Protein 3IHT (pdb70)

InterPro domains:
  IPR025690 Methyltransferase, putative [PF12692] (12-172)
  IPR029063 S-adenosyl-L-methionine-dependent methyltransferase superfamily [G3DSA:3.40.50.150] (1-173)
  IPR029063 S-adenosyl-L-methionine-dependent methyltransferase superfamily [SSF53335] (26-149)

CATH classification: 3.40.50.150

B-factor: mean 25.45, std 8.95, range [5.7, 64.37]

Sequence (318 aa):
EQSRLDLFIDRVSQRACLEHAIAQTAGLSGPVYELGLGNGRTTYHHLRRQQHVQQGREEIYVFERRAVASHPDSTPPEAQLILLGDIRREETLPATLERFGATASLVHADLGGHHNRREEKNDRFARLIISPLIEPHLAQGGLLVSSDRYFEGLEELPLPPGAVVGRCFIYRRGEQSRLDLFIDRVSQRACLLEHAIAQTAGLSGPVYELGLGNGRRTYHHLRQHVQGREEIYVFERAVASHPDSTPPEEAQLILGDIRETLPATLERFGATASLVHADLGHNREKNDRFARLISPLIEPHLAQGGLVSSDRYFEGLEELPLPPGAVVGRCFIYRR

Organism: Ruegeria pomeroyi (strain ATCC 700808 / DSM 15171 / DSS-3) (NCBI:txid246200)

Nearest PDB structures (foldseek):
  3iht-assembly1_A  TM=1.006E+00  e=6.261E-34  Ruegeria pomeroyi DSS-3
  3iht-assembly1_B  TM=9.781E-01  e=2.176E-30  Ruegeria pomeroyi DSS-3
  3epp-assembly1_A  TM=5.852E-01  e=1.654E-01  Homo sapiens
  1vp8-assembly1_A  TM=4.542E-01  e=2.154E-02  Archaeoglobus fulgidus DSM 4304
  2vn8-assembly2_B  TM=4.257E-01  e=1.638E+00  Homo sapiens

Secondary structure (DSSP, 8-state):
---HHHHHHH--HHHHHHHHHHHHTTT--SPEEEE--TT-HHHHHHHHH--SS-EEEEESS----GGG---GGGEEES-HHHHHHHHHHHH-S-BSEEEE----S-HHHHHHHHHHHHHHHGGGBPTT---BS----SSPEEEPPPTT--TTT-BEEE--/---HHHHHHH--HHHHHHHHHHHHTTT--SPEEEE--TTSHHHHHHHHH--SS-EEEEESS--S-GGG---GGGEEES-HHHHHHHHHHHH-S-BSEEEE-----HHHHHHHHHHHHHHHGGGBPTT---BS----SSPEEPPPPTTPPTTT-B-EE-

Solvent-accessible surface area: 15105 Å² total

Radius of gyration: 22.37 Å; Cα contacts (8 Å, |Δi|>4): 622; chains: 2; bounding box: 49×65×36 Å

Foldseek 3Di:
DDDPVRLVVLLLQLLQQVLVQLVLLVVAQEAEEEEEQPQQPSQLSCVVRHDNHHYAYEYADDDYDVSRGDDPVRYQYRDLVPSLVVVCVVPNQRYQEYEDDPDDDDLVVVQVVCVVCQVSPVRNHDASHKKYQYDDHDAWAWDDGDPSHDPNGMTMTGRD/DDDPVRLVVLLLQQLQQVLVQLVLLLVAQEAEEEEACVQQPVVLVCVVRHDNHHYAYEEADDDYDPSRDDDPVRYQYRDLLPRLVVVCVVQWQRHQEYEDEDDDDPPVVVVVCVSCQVSCVRNHDASHKKYQADDHDDWAWDDGDPSHDPNRMTMTHD

Structure (mmCIF, N/CA/C/O backbone):
data_3IHT
#
_entry.id   3IHT
#
_cell.length_a   97.568
_cell.length_b   97.568
_cell.length_c   85.813
_cell.angle_alpha   90.000
_cell.angle_beta   90.000
_cell.angle_gamma   120.000
#
_symmetry.space_group_name_H-M   'P 32 2 1'
#
loop_
_entity.id
_entity.type
_entity.pdbx_description
1 polymer 'S-adenosyl-L-methionine methyl transferase'
2 non-polymer S-ADENOSYLMETHIONINE
3 non-polymer 'NICKEL (II) ION'
4 non-polymer GLYCEROL
5 water water
#
loop_
_atom_site.group_PDB
_atom_site.id
_atom_site.type_symbol
_atom_site.label_atom_id
_atom_site.label_alt_id
_atom_site.label_comp_id
_atom_site.label_asym_id
_atom_site.label_entity_id
_atom_site.label_seq_id
_atom_site.pdbx_PDB_ins_code
_atom_site.Cartn_x
_atom_site.Cartn_y
_atom_site.Cartn_z
_atom_site.occupancy
_atom_site.B_iso_or_equiv
_atom_site.auth_seq_id
_atom_site.auth_comp_id
_atom_site.auth_asym_id
_atom_site.auth_atom_id
_atom_site.pdbx_PDB_model_num
ATOM 1 N N . GLU A 1 12 ? 11.084 30.140 -8.910 1.00 44.96 11 GLU A N 1
ATOM 2 C CA . GLU A 1 12 ? 9.731 30.654 -8.537 1.00 44.90 11 GLU A CA 1
ATOM 3 C C . GLU A 1 12 ? 9.497 30.522 -7.030 1.00 43.61 11 GLU A C 1
ATOM 4 O O . GLU A 1 12 ? 9.848 29.504 -6.412 1.00 44.33 11 GLU A O 1
ATOM 10 N N . GLN A 1 13 ? 8.908 31.560 -6.447 1.00 41.59 12 GLN A N 1
ATOM 11 C CA . GLN A 1 13 ? 8.638 31.581 -5.020 1.00 39.84 12 GLN A CA 1
ATOM 12 C C . GLN A 1 13 ? 7.186 31.913 -4.739 1.00 37.95 12 GLN A C 1
ATOM 13 O O . GLN A 1 13 ? 6.586 32.754 -5.410 1.00 38.13 12 GLN A O 1
ATOM 19 N N . SER A 1 14 ? 6.659 31.274 -3.706 1.00 35.30 13 SER A N 1
ATOM 20 C CA . SER A 1 14 ? 5.290 31.482 -3.283 1.00 33.20 13 SER A CA 1
ATOM 21 C C . SER A 1 14 ? 5.271 32.689 -2.403 1.00 31.77 13 SER A C 1
ATOM 22 O O . SER A 1 14 ? 6.332 33.214 -2.027 1.00 31.22 13 SER A O 1
ATOM 25 N N . ARG A 1 15 ? 4.065 33.123 -2.038 1.00 30.07 14 ARG A N 1
ATOM 26 C CA . ARG A 1 15 ? 3.895 34.201 -1.097 1.00 28.96 14 ARG A CA 1
ATOM 27 C C . ARG A 1 15 ? 4.337 33.790 0.314 1.00 27.26 14 ARG A C 1
ATOM 28 O O . ARG A 1 15 ? 4.721 34.642 1.120 1.00 26.97 14 ARG A O 1
ATOM 36 N N . LEU A 1 16 ? 4.272 32.496 0.600 1.00 25.13 15 LEU A N 1
ATOM 37 C CA . LEU A 1 16 ? 4.771 31.965 1.861 1.00 24.07 15 LEU A CA 1
ATOM 38 C C . LEU A 1 16 ? 6.320 32.066 1.890 1.00 24.13 15 LEU A C 1
ATOM 39 O O . LEU A 1 16 ? 6.901 32.506 2.881 1.00 22.53 15 LEU A O 1
ATOM 44 N N . ASP A 1 17 ? 6.959 31.649 0.809 1.00 23.46 16 ASP A N 1
ATOM 45 C CA . ASP A 1 17 ? 8.438 31.733 0.739 1.00 23.76 16 ASP A CA 1
ATOM 46 C C . ASP A 1 17 ? 8.886 33.196 0.919 1.00 23.96 16 ASP A C 1
ATOM 47 O O . ASP A 1 17 ? 9.786 33.484 1.691 1.00 23.98 16 ASP A O 1
ATOM 52 N N . LEU A 1 18 ? 8.229 34.127 0.237 1.00 24.84 17 LEU A N 1
ATOM 53 C CA . LEU A 1 18 ? 8.557 35.567 0.332 1.00 25.34 17 LEU A CA 1
ATOM 54 C C . LEU A 1 18 ? 8.362 36.149 1.706 1.00 25.13 17 LEU A C 1
ATOM 55 O O . LEU A 1 18 ? 9.159 36.973 2.166 1.00 24.48 17 LEU A O 1
ATOM 60 N N . PHE A 1 19 ? 7.291 35.733 2.382 1.00 23.96 18 PHE A N 1
ATOM 61 C CA . PHE A 1 19 ? 6.997 36.254 3.715 1.00 23.88 18 PHE A CA 1
ATOM 62 C C . PHE A 1 19 ? 8.023 35.752 4.724 1.00 21.70 18 PHE A C 1
ATOM 63 O O . PHE A 1 19 ? 8.485 36.508 5.560 1.00 22.54 18 PHE A O 1
ATOM 71 N N . ILE A 1 20 ? 8.377 34.474 4.634 1.00 20.80 19 ILE A N 1
ATOM 72 C CA . ILE A 1 20 ? 9.420 33.902 5.488 1.00 19.66 19 ILE A CA 1
ATOM 73 C C . ILE A 1 20 ? 10.748 34.655 5.250 1.00 19.11 19 ILE A C 1
ATOM 74 O O . ILE A 1 20 ? 11.402 35.080 6.207 1.00 19.60 19 ILE A O 1
ATOM 79 N N . ASP A 1 21 ? 11.109 34.798 3.990 1.00 19.64 20 ASP A N 1
ATOM 80 C CA . ASP A 1 21 ? 12.351 35.478 3.618 1.00 20.79 20 ASP A CA 1
ATOM 81 C C . ASP A 1 21 ? 12.340 36.936 4.080 1.00 21.27 20 ASP A C 1
ATOM 82 O O . ASP A 1 21 ? 13.366 37.443 4.533 1.00 20.56 20 ASP A O 1
ATOM 87 N N . ARG A 1 22 ? 11.179 37.610 3.996 1.00 21.25 21 ARG A N 1
ATOM 88 C CA . ARG A 1 22 ? 11.041 38.953 4.557 1.00 21.86 21 ARG A CA 1
ATOM 89 C C . ARG A 1 22 ? 11.309 39.002 6.045 1.00 20.91 21 ARG A C 1
ATOM 90 O O . ARG A 1 22 ? 12.105 39.813 6.513 1.00 20.58 21 ARG A O 1
ATOM 108 N N . VAL A 1 24 ? 12.834 36.794 8.077 1.00 18.89 23 VAL A N 1
ATOM 109 C CA . VAL A 1 24 ? 14.173 36.360 8.388 1.00 19.11 23 VAL A CA 1
ATOM 110 C C . VAL A 1 24 ? 15.156 37.504 8.069 1.00 19.25 23 VAL A C 1
ATOM 111 O O . VAL A 1 24 ? 16.073 37.781 8.834 1.00 19.47 23 VAL A O 1
ATOM 115 N N . SER A 1 25 ? 14.920 38.189 6.960 1.00 18.85 24 SER A N 1
ATOM 116 C CA . SER A 1 25 ? 15.788 39.302 6.572 1.00 19.37 24 SER A CA 1
ATOM 117 C C . SER A 1 25 ? 15.649 40.495 7.524 1.00 20.50 24 SER A C 1
ATOM 118 O O . SER A 1 25 ? 16.642 41.124 7.886 1.00 19.73 24 SER A O 1
ATOM 121 N N . GLN A 1 26 ? 14.421 40.791 7.971 1.00 20.06 25 GLN A N 1
ATOM 122 C CA . GLN A 1 26 ? 14.222 41.869 8.955 1.00 20.12 25 GLN A CA 1
ATOM 123 C C . GLN A 1 26 ? 14.920 41.633 10.226 1.00 20.31 25 GLN A C 1
ATOM 124 O O . GLN A 1 26 ? 15.553 42.543 10.787 1.00 19.86 25 GLN A O 1
ATOM 130 N N . ARG A 1 27 ? 14.816 40.399 10.727 1.00 18.71 26 ARG A N 1
ATOM 131 C CA . ARG A 1 27 ? 15.471 40.080 11.946 1.00 19.39 26 ARG A CA 1
ATOM 132 C C . ARG A 1 27 ? 16.984 40.274 11.757 1.00 18.68 26 ARG A C 1
ATOM 133 O O . ARG A 1 27 ? 17.636 40.921 12.582 1.00 19.10 26 ARG A O 1
ATOM 141 N N . ALA A 1 28 ? 17.543 39.698 10.686 1.00 18.50 27 ALA A N 1
ATOM 142 C CA . ALA A 1 28 ? 19.017 39.751 10.465 1.00 17.28 27 ALA A CA 1
ATOM 143 C C . ALA A 1 28 ? 19.483 41.207 10.284 1.00 16.30 27 ALA A C 1
ATOM 144 O O . ALA A 1 28 ? 20.440 41.645 10.927 1.00 16.53 27 ALA A O 1
ATOM 146 N N . CYS A 1 29 ? 18.764 41.950 9.454 1.00 16.94 28 CYS A N 1
ATOM 147 C CA . CYS A 1 29 ? 19.115 43.347 9.143 1.00 17.05 28 CYS A CA 1
ATOM 148 C C . CYS A 1 29 ? 18.949 44.256 10.346 1.00 17.08 28 CYS A C 1
ATOM 149 O O . CYS A 1 29 ? 19.803 45.095 10.622 1.00 15.98 28 CYS A O 1
ATOM 152 N N . LEU A 1 30 ? 17.850 44.094 11.085 1.00 16.80 29 LEU A N 1
ATOM 153 C CA . LEU A 1 30 ? 17.655 44.930 12.278 1.00 17.00 29 LEU A CA 1
ATOM 154 C C . LEU A 1 30 ? 18.656 44.665 13.383 1.00 17.09 29 LEU A C 1
ATOM 155 O O . LEU A 1 30 ? 19.170 45.602 13.981 1.00 17.42 29 LEU A O 1
ATOM 160 N N . GLU A 1 31 ? 18.962 43.398 13.658 1.00 16.69 30 GLU A N 1
ATOM 161 C CA . GLU A 1 31 ? 19.948 43.089 14.683 1.00 17.53 30 GLU A CA 1
ATOM 162 C C . GLU A 1 31 ? 21.327 43.647 14.299 1.00 17.28 30 GLU A C 1
ATOM 163 O O . GLU A 1 31 ? 22.022 44.262 15.121 1.00 16.90 30 GLU A O 1
ATOM 169 N N . HIS A 1 32 ? 21.666 43.511 13.025 1.00 16.54 31 HIS A N 1
ATOM 170 C CA . HIS A 1 32 ? 22.904 44.068 12.498 1.00 17.07 31 HIS A CA 1
ATOM 171 C C . HIS A 1 32 ? 22.900 45.601 12.632 1.00 16.77 31 HIS A C 1
ATOM 172 O O . HIS A 1 32 ? 23.861 46.183 13.129 1.00 16.79 31 HIS A O 1
ATOM 179 N N . ALA A 1 33 ? 21.803 46.225 12.201 1.00 16.35 32 ALA A N 1
ATOM 180 C CA . ALA A 1 33 ? 21.687 47.690 12.206 1.00 16.76 32 ALA A CA 1
ATOM 181 C C . ALA A 1 33 ? 21.741 48.271 13.630 1.00 16.86 32 ALA A C 1
ATOM 182 O O . ALA A 1 33 ? 22.401 49.292 13.855 1.00 16.85 32 ALA A O 1
ATOM 184 N N . ILE A 1 34 ? 21.103 47.590 14.598 1.00 17.34 33 ILE A N 1
ATOM 185 C CA . ILE A 1 34 ? 21.163 48.012 15.995 1.00 17.49 33 ILE A CA 1
ATOM 186 C C . ILE A 1 34 ? 22.620 47.988 16.493 1.00 18.02 33 ILE A C 1
ATOM 187 O O . ILE A 1 34 ? 23.117 48.957 17.088 1.00 18.25 33 ILE A O 1
ATOM 192 N N . ALA A 1 35 ? 23.324 46.897 16.230 1.00 18.60 34 ALA A N 1
ATOM 193 C CA . ALA A 1 35 ? 24.726 46.778 16.636 1.00 19.06 34 ALA A CA 1
ATOM 194 C C . ALA A 1 35 ? 25.608 47.860 16.016 1.00 19.13 34 ALA A C 1
ATOM 195 O O . ALA A 1 35 ? 26.467 48.472 16.694 1.00 19.42 34 ALA A O 1
ATOM 197 N N . GLN A 1 36 ? 25.389 48.083 14.733 1.00 19.89 35 GLN A N 1
ATOM 198 C CA . GLN A 1 36 ? 26.155 49.046 13.945 1.00 20.27 35 GLN A CA 1
ATOM 199 C C . GLN A 1 36 ? 25.874 50.490 14.337 1.00 20.08 35 GLN A C 1
ATOM 200 O O . GLN A 1 36 ? 26.655 51.372 13.970 1.00 20.98 35 GLN A O 1
ATOM 206 N N . THR A 1 37 ? 24.794 50.726 15.072 1.00 18.23 36 THR A N 1
ATOM 207 C CA . THR A 1 37 ? 24.431 52.073 15.540 1.00 17.86 36 THR A CA 1
ATOM 208 C C . THR A 1 37 ? 24.450 52.239 17.061 1.00 18.47 36 THR A C 1
ATOM 209 O O . THR A 1 37 ? 23.928 53.233 17.583 1.00 18.09 36 THR A O 1
ATOM 213 N N . ALA A 1 38 ? 25.044 51.273 17.758 1.00 18.89 37 ALA A N 1
ATOM 214 C CA . ALA A 1 38 ? 25.029 51.242 19.222 1.00 19.41 37 ALA A CA 1
ATOM 215 C C . ALA A 1 38 ? 25.815 52.436 19.833 1.00 19.70 37 ALA A C 1
ATOM 216 O O . ALA A 1 38 ? 25.600 52.801 20.989 1.00 20.27 37 ALA A O 1
ATOM 218 N N . GLY A 1 39 ? 26.717 53.049 19.079 1.00 19.07 38 GLY A N 1
ATOM 219 C CA . GLY A 1 39 ? 27.396 54.261 19.574 1.00 19.41 38 GLY A CA 1
ATOM 220 C C . GLY A 1 39 ? 26.602 55.568 19.412 1.00 19.00 38 GLY A C 1
ATOM 221 O O . GLY A 1 39 ? 27.096 56.657 19.770 1.00 17.52 38 GLY A O 1
ATOM 222 N N . LEU A 1 40 ? 25.390 55.481 18.855 1.00 18.24 39 LEU A N 1
ATOM 223 C CA . LEU A 1 40 ? 24.522 56.653 18.674 1.00 18.23 39 LEU A CA 1
ATOM 224 C C . LEU A 1 40 ? 23.417 56.620 19.737 1.00 18.75 39 LEU A C 1
ATOM 225 O O . LEU A 1 40 ? 23.019 55.537 20.164 1.00 18.87 39 LEU A O 1
ATOM 230 N N . SER A 1 41 ? 22.950 57.782 20.179 1.00 18.01 40 SER A N 1
ATOM 231 C CA . SER A 1 41 ? 21.953 57.814 21.245 1.00 18.91 40 SER A CA 1
ATOM 232 C C . SER A 1 41 ? 20.602 58.348 20.806 1.00 18.77 40 SER A C 1
ATOM 233 O O . SER A 1 41 ? 19.668 58.337 21.589 1.00 18.00 40 SER A O 1
ATOM 236 N N . GLY A 1 42 ? 20.511 58.826 19.573 1.00 18.76 41 GLY A N 1
ATOM 237 C CA . GLY A 1 42 ? 19.237 59.264 19.024 1.00 17.95 41 GLY A CA 1
ATOM 238 C C . GLY A 1 42 ? 18.272 58.106 18.814 1.00 17.31 41 GLY A C 1
ATOM 239 O O . GLY A 1 42 ? 18.664 56.928 18.821 1.00 16.66 41 GLY A O 1
ATOM 240 N N . PRO A 1 43 ? 16.990 58.425 18.617 1.00 17.04 42 PRO A N 1
ATOM 241 C CA . PRO A 1 43 ? 15.979 57.365 18.611 1.00 18.01 42 PRO A CA 1
ATOM 242 C C . PRO A 1 43 ? 15.949 56.470 17.383 1.00 17.36 42 PRO A C 1
ATOM 243 O O . PRO A 1 43 ? 16.517 56.769 16.337 1.00 16.48 42 PRO A O 1
ATOM 247 N N . VAL A 1 44 ? 15.277 55.351 17.570 1.00 16.74 43 VAL A N 1
ATOM 248 C CA . VAL A 1 44 ? 14.913 54.431 16.515 1.00 16.50 43 VAL A CA 1
ATOM 249 C C . VAL A 1 44 ? 13.497 54.783 16.086 1.00 16.10 43 VAL A C 1
ATOM 250 O O . VAL A 1 44 ? 12.619 54.985 16.931 1.00 16.48 43 VAL A O 1
ATOM 254 N N . TYR A 1 45 ? 13.294 54.922 14.784 1.00 14.74 44 TYR A N 1
ATOM 255 C CA . TYR A 1 45 ? 11.967 55.172 14.229 1.00 15.35 44 TYR A CA 1
ATOM 256 C C . TYR A 1 45 ? 11.473 53.908 13.561 1.00 16.92 44 TYR A C 1
ATOM 257 O O . TYR A 1 45 ? 12.158 53.347 12.699 1.00 17.88 44 TYR A O 1
ATOM 266 N N . GLU A 1 46 ? 10.266 53.485 13.922 1.00 16.60 45 GLU A N 1
ATOM 267 C CA . GLU A 1 46 ? 9.599 52.318 13.341 1.00 16.23 45 GLU A CA 1
ATOM 268 C C . GLU A 1 46 ? 8.441 52.827 12.500 1.00 16.38 45 GLU A C 1
ATOM 269 O O . GLU A 1 46 ? 7.464 53.355 13.042 1.00 15.67 45 GLU A O 1
ATOM 275 N N . LEU A 1 47 ? 8.555 52.705 11.177 1.00 15.66 46 LEU A N 1
ATOM 276 C CA . LEU A 1 47 ? 7.543 53.237 10.276 1.00 16.39 46 LEU A CA 1
ATOM 277 C C . LEU A 1 47 ? 6.592 52.111 9.911 1.00 17.53 46 LEU A C 1
ATOM 278 O O . LEU A 1 47 ? 6.950 51.188 9.132 1.00 18.36 46 LEU A O 1
ATOM 283 N N . GLY A 1 48 ? 5.373 52.181 10.436 1.00 17.01 47 GLY A N 1
ATOM 284 C CA . GLY A 1 48 ? 4.392 51.121 10.243 1.00 17.87 47 GLY A CA 1
ATOM 285 C C . GLY A 1 48 ? 4.404 50.152 11.401 1.00 18.27 47 GLY A C 1
ATOM 286 O O . GLY A 1 48 ? 5.362 49.411 11.601 1.00 22.13 47 GLY A O 1
ATOM 287 N N . LEU A 1 49 ? 3.350 50.132 12.172 1.00 16.67 48 LEU A N 1
ATOM 288 C CA . LEU A 1 49 ? 3.268 49.216 13.320 1.00 16.62 48 LEU A CA 1
ATOM 289 C C . LEU A 1 49 ? 2.697 47.862 12.950 1.00 15.88 48 LEU A C 1
ATOM 290 O O . LEU A 1 49 ? 3.265 46.827 13.261 1.00 15.97 48 LEU A O 1
ATOM 295 N N . GLY A 1 50 ? 1.533 47.872 12.294 1.00 17.02 49 GLY A N 1
ATOM 296 C CA . GLY A 1 50 ? 0.790 46.659 11.988 1.00 16.85 49 GLY A CA 1
ATOM 297 C C . GLY A 1 50 ? 0.516 45.782 13.197 1.00 17.65 49 GLY A C 1
ATOM 298 O O . GLY A 1 50 ? 0.172 46.279 14.272 1.00 17.33 49 GLY A O 1
ATOM 299 N N . ASN A 1 51 ? 0.715 44.482 13.045 1.00 16.77 50 ASN A N 1
ATOM 300 C CA . ASN A 1 51 ? 0.552 43.546 14.159 1.00 17.17 50 ASN A CA 1
ATOM 301 C C . ASN A 1 51 ? 1.539 43.837 15.290 1.00 16.16 50 ASN A C 1
ATOM 302 O O . ASN A 1 51 ? 1.250 43.536 16.447 1.00 16.95 50 ASN A O 1
ATOM 307 N N . GLY A 1 52 ? 2.706 44.337 14.939 1.00 15.88 51 GLY A N 1
ATOM 308 C CA . GLY A 1 52 ? 3.699 44.802 15.885 1.00 16.84 51 GLY A CA 1
ATOM 309 C C . GLY A 1 52 ? 4.865 43.857 16.160 1.00 16.80 51 GLY A C 1
ATOM 310 O O . GLY A 1 52 ? 5.608 44.041 17.151 1.00 15.68 51 GLY A O 1
ATOM 311 N N . ARG A 1 53 ? 5.088 42.858 15.281 1.00 17.47 52 ARG A N 1
ATOM 312 C CA . ARG A 1 53 ? 6.188 41.908 15.501 1.00 17.66 52 ARG A CA 1
ATOM 313 C C . ARG A 1 53 ? 7.568 42.497 15.441 1.00 17.48 52 ARG A C 1
ATOM 314 O O . ARG A 1 53 ? 8.402 42.190 16.297 1.00 17.80 52 ARG A O 1
ATOM 322 N N . THR A 1 54 ? 7.857 43.351 14.457 1.00 16.50 53 THR A N 1
ATOM 323 C CA A THR A 1 54 ? 9.194 43.943 14.406 0.50 15.64 53 THR A CA 1
ATOM 324 C CA B THR A 1 54 ? 9.118 43.981 14.350 0.50 18.02 53 THR A CA 1
ATOM 325 C C . THR A 1 54 ? 9.327 44.951 15.526 1.00 16.61 53 THR A C 1
ATOM 326 O O . THR A 1 54 ? 10.414 45.089 16.060 1.00 16.68 53 THR A O 1
ATOM 333 N N . TYR A 1 55 ? 8.255 45.653 15.873 1.00 16.47 54 TYR A N 1
ATOM 334 C CA . TYR A 1 55 ? 8.315 46.565 17.019 1.00 16.52 54 TYR A CA 1
ATOM 335 C C . TYR A 1 55 ? 8.673 45.781 18.306 1.00 15.41 54 TYR A C 1
ATOM 336 O O . TYR A 1 55 ? 9.533 46.196 19.081 1.00 15.74 54 TYR A O 1
ATOM 345 N N . HIS A 1 56 ? 8.030 44.657 18.511 1.00 16.01 55 HIS A N 1
ATOM 346 C CA . HIS A 1 56 ? 8.301 43.801 19.662 1.00 15.87 55 HIS A CA 1
ATOM 347 C C . HIS A 1 56 ? 9.761 43.369 19.674 1.00 16.62 55 HIS A C 1
ATOM 348 O O . HIS A 1 56 ? 10.410 43.367 20.720 1.00 16.19 55 HIS A O 1
ATOM 355 N N . HIS A 1 57 ? 10.271 43.017 18.492 1.00 16.43 56 HIS A N 1
ATOM 356 C CA . HIS A 1 57 ? 11.674 42.620 18.337 1.00 16.45 56 HIS A CA 1
ATOM 357 C C . HIS A 1 57 ? 12.617 43.771 18.696 1.00 16.23 56 HIS A C 1
ATOM 358 O O . HIS A 1 57 ? 13.597 43.572 19.430 1.00 16.98 56 HIS A O 1
ATOM 365 N N . LEU A 1 58 ? 12.317 44.971 18.205 1.00 15.70 57 LEU A N 1
ATOM 366 C CA . LEU A 1 58 ? 13.105 46.150 18.525 1.00 16.87 57 LEU A CA 1
ATOM 367 C C . LEU A 1 58 ? 13.121 46.415 20.030 1.00 17.48 57 LEU A C 1
ATOM 368 O O . LEU A 1 58 ? 14.172 46.717 20.597 1.00 17.86 57 LEU A O 1
ATOM 373 N N . ARG A 1 59 ? 11.959 46.296 20.665 1.00 18.25 58 ARG A N 1
ATOM 374 C CA A ARG A 1 59 ? 11.868 46.526 22.109 0.50 18.94 58 ARG A CA 1
ATOM 375 C CA B ARG A 1 59 ? 11.865 46.505 22.111 0.50 19.84 58 ARG A CA 1
ATOM 376 C C . ARG A 1 59 ? 12.785 45.569 22.874 1.00 19.80 58 ARG A C 1
ATOM 377 O O . ARG A 1 59 ? 13.347 45.942 23.897 1.00 20.29 58 ARG A O 1
ATOM 392 N N . GLN A 1 60 ? 12.934 44.336 22.392 1.00 19.70 59 GLN A N 1
ATOM 393 C CA A GLN A 1 60 ? 13.787 43.337 23.031 0.50 20.40 59 GLN A CA 1
ATOM 394 C CA B GLN A 1 60 ? 13.780 43.393 23.103 0.50 20.24 59 GLN A CA 1
ATOM 395 C C . GLN A 1 60 ? 15.290 43.610 22.805 1.00 20.54 59 GLN A C 1
ATOM 396 O O . GLN A 1 60 ? 16.124 43.334 23.681 1.00 22.04 59 GLN A O 1
ATOM 407 N N . HIS A 1 61 ? 15.643 44.135 21.625 1.00 18.73 60 HIS A N 1
ATOM 408 C CA . HIS A 1 61 ? 17.038 44.272 21.204 1.00 19.44 60 HIS A CA 1
ATOM 409 C C . HIS A 1 61 ? 17.672 45.666 21.321 1.00 20.41 60 HIS A C 1
ATOM 410 O O . HIS A 1 61 ? 18.882 45.788 21.371 1.00 20.23 60 HIS A O 1
ATOM 417 N N . VAL A 1 62 ? 16.859 46.712 21.352 1.00 21.10 61 VAL A N 1
ATOM 418 C CA . VAL A 1 62 ? 17.377 48.054 21.480 1.00 21.53 61 VAL A CA 1
ATOM 419 C C . VAL A 1 62 ? 17.582 48.372 22.951 1.00 23.30 61 VAL A C 1
ATOM 420 O O . VAL A 1 62 ? 16.647 48.269 23.744 1.00 24.47 61 VAL A O 1
ATOM 424 N N . GLN A 1 63 ? 18.788 48.814 23.274 1.00 25.09 62 GLN A N 1
ATOM 425 C CA A GLN A 1 63 ? 19.146 49.212 24.640 0.50 26.06 62 GLN A CA 1
ATOM 426 C CA B GLN A 1 63 ? 19.180 49.196 24.634 0.50 26.29 62 GLN A CA 1
ATOM 427 C C . GLN A 1 63 ? 19.607 50.668 24.630 1.00 25.58 62 GLN A C 1
ATOM 428 O O . GLN A 1 63 ? 20.372 51.074 23.767 1.00 27.44 62 GLN A O 1
ATOM 439 N N . GLY A 1 64 ? 19.100 51.474 25.556 1.00 24.38 63 GLY A N 1
ATOM 440 C CA . GLY A 1 64 ? 19.587 52.850 25.713 1.00 23.33 63 GLY A CA 1
ATOM 441 C C . GLY A 1 64 ? 19.186 53.880 24.658 1.00 22.71 63 GLY A C 1
ATOM 442 O O . GLY A 1 64 ? 19.817 54.954 24.559 1.00 23.34 63 GLY A O 1
ATOM 443 N N . ARG A 1 65 ? 18.159 53.546 23.874 1.00 20.44 64 ARG A N 1
ATOM 444 C CA . ARG A 1 65 ? 17.551 54.443 22.888 1.00 19.35 64 ARG A CA 1
ATOM 445 C C . ARG A 1 65 ? 16.042 54.280 22.956 1.00 18.31 64 ARG A C 1
ATOM 446 O O . ARG A 1 65 ? 15.539 53.197 23.264 1.00 18.71 64 ARG A O 1
ATOM 454 N N . GLU A 1 66 ? 15.338 55.364 22.666 1.00 18.35 65 GLU A N 1
ATOM 455 C CA A GLU A 1 66 ? 13.878 55.385 22.583 0.50 18.43 65 GLU A CA 1
ATOM 456 C CA B GLU A 1 66 ? 13.885 55.347 22.591 0.50 18.73 65 GLU A CA 1
ATOM 457 C C . GLU A 1 66 ? 13.472 54.815 21.238 1.00 18.08 65 GLU A C 1
ATOM 458 O O . GLU A 1 66 ? 14.249 54.914 20.269 1.00 18.08 65 GLU A O 1
ATOM 469 N N . ILE A 1 67 ? 12.275 54.244 21.165 1.00 16.77 66 ILE A N 1
ATOM 470 C CA . ILE A 1 67 ? 11.710 53.794 19.874 1.00 16.21 66 ILE A CA 1
ATOM 471 C C . ILE A 1 67 ? 10.400 54.576 19.665 1.00 16.52 66 ILE A C 1
ATOM 472 O O . ILE A 1 67 ? 9.499 54.491 20.503 1.00 17.92 66 ILE A O 1
ATOM 477 N N . TYR A 1 68 ? 10.316 55.380 18.602 1.00 14.88 67 TYR A N 1
ATOM 478 C CA . TYR A 1 68 ? 9.066 56.032 18.200 1.00 14.49 67 TYR A CA 1
ATOM 479 C C . TYR A 1 68 ? 8.435 55.270 17.038 1.00 15.09 67 TYR A C 1
ATOM 480 O O . TYR A 1 68 ? 9.132 54.848 16.075 1.00 16.30 67 TYR A O 1
ATOM 489 N N . VAL A 1 69 ? 7.116 55.077 17.141 1.00 14.68 68 VAL A N 1
ATOM 490 C CA . VAL A 1 69 ? 6.334 54.324 16.187 1.00 14.72 68 VAL A CA 1
ATOM 491 C C . VAL A 1 69 ? 5.428 55.256 15.412 1.00 15.10 68 VAL A C 1
ATOM 492 O O . VAL A 1 69 ? 4.678 56.026 16.003 1.00 15.21 68 VAL A O 1
ATOM 496 N N . PHE A 1 70 ? 5.509 55.180 14.075 1.00 14.80 69 PHE A N 1
ATOM 497 C CA . PHE A 1 70 ? 4.709 55.996 13.153 1.00 15.77 69 PHE A CA 1
ATOM 498 C C . PHE A 1 70 ? 3.630 55.090 12.570 1.00 15.83 69 PHE A C 1
ATOM 499 O O . PHE A 1 70 ? 3.931 54.032 12.001 1.00 16.98 69 PHE A O 1
ATOM 507 N N . GLU A 1 71 ? 2.375 55.430 12.783 1.00 16.50 70 GLU A N 1
ATOM 508 C CA . GLU A 1 71 ? 1.281 54.566 12.333 1.00 16.76 70 GLU A CA 1
ATOM 509 C C . GLU A 1 71 ? 0.018 55.416 12.150 1.00 18.48 70 GLU A C 1
ATOM 510 O O . GLU A 1 71 ? -0.210 56.391 12.874 1.00 18.64 70 GLU A O 1
ATOM 516 N N . ARG A 1 72 ? -0.788 55.063 11.161 1.00 18.86 71 ARG A N 1
ATOM 517 C CA A ARG A 1 72 ? -2.015 55.782 10.876 0.50 20.10 71 ARG A CA 1
ATOM 518 C CA B ARG A 1 72 ? -2.004 55.794 10.890 0.50 20.40 71 ARG A CA 1
ATOM 519 C C . ARG A 1 72 ? -3.174 55.215 11.688 1.00 20.92 71 ARG A C 1
ATOM 520 O O . ARG A 1 72 ? -4.058 55.965 12.081 1.00 22.57 71 ARG A O 1
ATOM 535 N N . ALA A 1 73 ? -3.153 53.908 11.967 1.00 20.84 72 ALA A N 1
ATOM 536 C CA . ALA A 1 73 ? -4.213 53.276 12.747 1.00 21.88 72 ALA A CA 1
ATOM 537 C C . ALA A 1 73 ? -3.664 52.130 13.612 1.00 21.11 72 ALA A C 1
ATOM 538 O O . ALA A 1 73 ? -3.185 51.139 13.071 1.00 21.89 72 ALA A O 1
ATOM 540 N N . VAL A 1 74 ? -3.709 52.274 14.932 1.00 20.32 73 VAL A N 1
ATOM 541 C CA . VAL A 1 74 ? -3.104 51.264 15.800 1.00 19.66 73 VAL A CA 1
ATOM 542 C C . VAL A 1 74 ? -4.020 50.034 15.912 1.00 20.45 73 VAL A C 1
ATOM 543 O O . VAL A 1 74 ? -5.169 50.130 16.375 1.00 21.53 73 VAL A O 1
ATOM 547 N N . ALA A 1 75 ? -3.493 48.886 15.536 1.00 18.85 74 ALA A N 1
ATOM 548 C CA . ALA A 1 75 ? -4.223 47.629 15.650 1.00 19.51 74 ALA A CA 1
ATOM 549 C C . ALA A 1 75 ? -3.226 46.528 15.980 1.00 18.13 74 ALA A C 1
ATOM 550 O O . ALA A 1 75 ? -3.299 45.410 15.461 1.00 18.67 74 ALA A O 1
ATOM 552 N N . SER A 1 76 ? -2.270 46.848 16.843 1.00 15.91 75 SER A N 1
ATOM 553 C CA . SER A 1 76 ? -1.233 45.903 17.226 1.00 15.31 75 SER A CA 1
ATOM 554 C C . SER A 1 76 ? -1.718 44.829 18.198 1.00 14.48 75 SER A C 1
ATOM 555 O O . SER A 1 76 ? -2.657 45.035 18.966 1.00 14.72 75 SER A O 1
ATOM 558 N N . HIS A 1 77 ? -1.016 43.702 18.199 1.00 15.10 76 HIS A N 1
ATOM 559 C CA . HIS A 1 77 ? -1.200 42.682 19.210 1.00 14.58 76 HIS A CA 1
ATOM 560 C C . HIS A 1 77 ? -0.924 43.418 20.566 1.00 14.61 76 HIS A C 1
ATOM 561 O O . HIS A 1 77 ? -0.032 44.282 20.618 1.00 13.51 76 HIS A O 1
ATOM 568 N N . PRO A 1 78 ? -1.698 43.112 21.604 1.00 14.46 77 PRO A N 1
ATOM 569 C CA . PRO A 1 78 ? -1.676 44.043 22.770 1.00 15.19 77 PRO A CA 1
ATOM 570 C C . PRO A 1 78 ? -0.288 44.217 23.414 1.00 15.70 77 PRO A C 1
ATOM 571 O O . PRO A 1 78 ? 0.065 45.322 23.771 1.00 16.67 77 PRO A O 1
ATOM 575 N N . ASP A 1 79 ? 0.484 43.145 23.511 1.00 16.32 78 ASP A N 1
ATOM 576 C CA . ASP A 1 79 ? 1.858 43.211 24.051 1.00 16.08 78 ASP A CA 1
ATOM 577 C C . ASP A 1 79 ? 2.880 43.844 23.106 1.00 16.40 78 ASP A C 1
ATOM 578 O O . ASP A 1 79 ? 4.077 43.901 23.449 1.00 16.45 78 ASP A O 1
ATOM 583 N N . SER A 1 80 ? 2.425 44.370 21.965 1.00 15.04 79 SER A N 1
ATOM 584 C CA . SER A 1 80 ? 3.291 45.021 21.003 1.00 15.86 79 SER A CA 1
ATOM 585 C C . SER A 1 80 ? 2.770 46.411 20.655 1.00 16.43 79 SER A C 1
ATOM 586 O O . SER A 1 80 ? 2.886 46.853 19.515 1.00 17.11 79 SER A O 1
ATOM 589 N N . THR A 1 81 ? 2.184 47.105 21.645 1.00 14.89 80 THR A N 1
ATOM 590 C CA . THR A 1 81 ? 1.560 48.384 21.455 1.00 15.11 80 THR A CA 1
ATOM 591 C C . THR A 1 81 ? 2.466 49.458 22.051 1.00 15.51 80 THR A C 1
ATOM 592 O O . THR A 1 81 ? 2.790 49.366 23.246 1.00 15.19 80 THR A O 1
ATOM 596 N N . PRO A 1 82 ? 2.846 50.474 21.261 1.00 15.80 81 PRO A N 1
ATOM 597 C CA . PRO A 1 82 ? 3.698 51.535 21.794 1.00 16.38 81 PRO A CA 1
ATOM 598 C C . PRO A 1 82 ? 2.933 52.401 22.793 1.00 16.69 81 PRO A C 1
ATOM 599 O O . PRO A 1 82 ? 1.727 52.643 22.598 1.00 16.77 81 PRO A O 1
ATOM 603 N N . PRO A 1 83 ? 3.612 52.843 23.853 1.00 16.46 82 PRO A N 1
ATOM 604 C CA . PRO A 1 83 ? 3.034 53.870 24.719 1.00 17.49 82 PRO A CA 1
ATOM 605 C C . PRO A 1 83 ? 2.718 55.123 23.933 1.00 16.42 82 PRO A C 1
ATOM 606 O O . PRO A 1 83 ? 3.473 55.487 23.010 1.00 15.71 82 PRO A O 1
ATOM 610 N N . GLU A 1 84 ? 1.647 55.794 24.324 1.00 15.89 83 GLU A N 1
ATOM 611 C CA . GLU A 1 84 ? 1.170 56.992 23.648 1.00 16.43 83 GLU A CA 1
ATOM 612 C C . GLU A 1 84 ? 2.276 58.038 23.409 1.00 16.87 83 GLU A C 1
ATOM 613 O O . GLU A 1 84 ? 2.312 58.632 22.314 1.00 16.18 83 GLU A O 1
ATOM 619 N N . ALA A 1 85 ? 3.189 58.209 24.378 1.00 16.51 84 ALA A N 1
ATOM 620 C CA . ALA A 1 85 ? 4.238 59.241 24.270 1.00 16.87 84 ALA A CA 1
ATOM 621 C C . ALA A 1 85 ? 5.204 58.951 23.116 1.00 16.88 84 ALA A C 1
ATOM 622 O O . ALA A 1 85 ? 5.783 59.875 22.578 1.00 16.71 84 ALA A O 1
ATOM 624 N N . GLN A 1 86 ? 5.307 57.690 22.733 1.00 16.46 85 GLN A N 1
ATOM 625 C CA . GLN A 1 86 ? 6.192 57.239 21.659 1.00 17.77 85 GLN A CA 1
ATOM 626 C C . GLN A 1 86 ? 5.453 56.892 20.381 1.00 17.05 85 GLN A C 1
ATOM 627 O O . GLN A 1 86 ? 6.052 56.364 19.445 1.00 17.89 85 GLN A O 1
ATOM 633 N N . LEU A 1 87 ? 4.164 57.214 20.332 1.00 16.49 86 LEU A N 1
ATOM 634 C CA . LEU A 1 87 ? 3.374 57.036 19.128 1.00 16.29 86 LEU A CA 1
ATOM 635 C C . LEU A 1 87 ? 3.261 58.368 18.396 1.00 15.63 86 LEU A C 1
ATOM 636 O O . LEU A 1 87 ? 2.908 59.375 18.991 1.00 15.09 86 LEU A O 1
ATOM 641 N N . ILE A 1 88 ? 3.572 58.339 17.109 1.00 15.32 87 ILE A N 1
ATOM 642 C CA . ILE A 1 88 ? 3.401 59.468 16.206 1.00 15.81 87 ILE A CA 1
ATOM 643 C C . ILE A 1 88 ? 2.321 59.065 15.237 1.00 16.01 87 ILE A C 1
ATOM 644 O O . ILE A 1 88 ? 2.549 58.334 14.241 1.00 16.85 87 ILE A O 1
ATOM 649 N N . LEU A 1 89 ? 1.119 59.511 15.543 1.00 16.78 88 LEU A N 1
ATOM 650 C CA A LEU A 1 89 ? -0.068 59.034 14.862 0.50 16.86 88 LEU A CA 1
ATOM 651 C CA B LEU A 1 89 ? -0.086 59.053 14.856 0.50 17.80 88 LEU A CA 1
ATOM 652 C C . LEU A 1 89 ? -0.403 59.902 13.653 1.00 17.04 88 LEU A C 1
ATOM 653 O O . LEU A 1 89 ? -0.428 61.137 13.738 1.00 16.46 88 LEU A O 1
ATOM 662 N N . GLY A 1 90 ? -0.675 59.242 12.542 1.00 17.52 89 GLY A N 1
ATOM 663 C CA . GLY A 1 90 ? -1.101 59.914 11.324 1.00 18.02 89 GLY A CA 1
ATOM 664 C C . GLY A 1 90 ? -0.381 59.336 10.113 1.00 18.52 89 GLY A C 1
ATOM 665 O O . GLY A 1 90 ? 0.309 58.321 10.178 1.00 19.05 89 GLY A O 1
ATOM 666 N N . ASP A 1 91 ? -0.573 60.002 9.010 1.00 19.15 90 ASP A N 1
ATOM 667 C CA . ASP A 1 91 ? 0.027 59.576 7.762 1.00 20.02 90 ASP A CA 1
ATOM 668 C C . ASP A 1 91 ? 1.451 60.100 7.731 1.00 18.52 90 ASP A C 1
ATOM 669 O O . ASP A 1 91 ? 1.655 61.306 7.883 1.00 18.09 90 ASP A O 1
ATOM 674 N N . ILE A 1 92 ? 2.414 59.209 7.500 1.00 19.12 91 ILE A N 1
ATOM 675 C CA . ILE A 1 92 ? 3.818 59.604 7.525 1.00 19.29 91 ILE A CA 1
ATOM 676 C C . ILE A 1 92 ? 4.164 60.684 6.509 1.00 19.88 91 ILE A C 1
ATOM 677 O O . ILE A 1 92 ? 5.146 61.384 6.675 1.00 19.66 91 ILE A O 1
ATOM 682 N N . ARG A 1 93 ? 3.331 60.868 5.493 1.00 20.33 92 ARG A N 1
ATOM 683 C CA A ARG A 1 93 ? 3.605 61.930 4.534 0.70 20.62 92 ARG A CA 1
ATOM 684 C CA B ARG A 1 93 ? 3.540 61.949 4.523 0.30 20.48 92 ARG A CA 1
ATOM 685 C C . ARG A 1 93 ? 3.486 63.315 5.193 1.00 20.71 92 ARG A C 1
ATOM 686 O O . ARG A 1 93 ? 4.161 64.272 4.766 1.00 21.65 92 ARG A O 1
ATOM 701 N N . GLU A 1 94 ? 2.663 63.426 6.242 1.00 20.31 93 GLU A N 1
ATOM 702 C CA A GLU A 1 94 ? 2.599 64.630 7.043 0.70 20.25 93 GLU A CA 1
ATOM 703 C CA B GLU A 1 94 ? 2.550 64.620 7.069 0.30 19.56 93 GLU A CA 1
ATOM 704 C C . GLU A 1 94 ? 3.425 64.540 8.328 1.00 19.29 93 GLU A C 1
ATOM 705 O O . GLU A 1 94 ? 4.055 65.510 8.725 1.00 17.94 93 GLU A O 1
ATOM 716 N N . THR A 1 95 ? 3.407 63.389 8.990 1.00 17.37 94 THR A N 1
ATOM 717 C CA . THR A 1 95 ? 4.066 63.282 10.291 1.00 17.54 94 THR A CA 1
ATOM 718 C C . THR A 1 95 ? 5.600 63.239 10.231 1.00 16.75 94 THR A C 1
ATOM 719 O O . THR A 1 95 ? 6.245 63.678 11.168 1.00 17.47 94 THR A O 1
ATOM 723 N N . LEU A 1 96 ? 6.186 62.742 9.157 1.00 16.49 95 LEU A N 1
ATOM 724 C CA . LEU A 1 96 ? 7.646 62.821 9.028 1.00 16.66 95 LEU A CA 1
ATOM 725 C C . LEU A 1 96 ? 8.138 64.283 9.011 1.00 17.54 95 LEU A C 1
ATOM 726 O O . LEU A 1 96 ? 8.993 64.653 9.827 1.00 17.19 95 LEU A O 1
ATOM 731 N N . PRO A 1 97 ? 7.573 65.137 8.137 1.00 18.30 96 PRO A N 1
ATOM 732 C CA . PRO A 1 97 ? 8.018 66.531 8.176 1.00 18.60 96 PRO A CA 1
ATOM 733 C C . PRO A 1 97 ? 7.747 67.213 9.522 1.00 17.73 96 PRO A C 1
ATOM 734 O O . PRO A 1 97 ? 8.563 67.974 10.010 1.00 17.48 96 PRO A O 1
ATOM 738 N N . ALA A 1 98 ? 6.619 66.913 10.140 1.00 18.82 97 ALA A N 1
ATOM 739 C CA . ALA A 1 98 ? 6.305 67.468 11.475 1.00 18.53 97 ALA A CA 1
ATOM 740 C C . ALA A 1 98 ? 7.345 67.031 12.538 1.00 18.92 97 ALA A C 1
ATOM 741 O O . ALA A 1 98 ? 7.791 67.837 13.406 1.00 18.89 97 ALA A O 1
ATOM 743 N N . THR A 1 99 ? 7.724 65.763 12.475 1.00 17.91 98 THR A N 1
ATOM 744 C CA . THR A 1 99 ? 8.685 65.206 13.405 1.00 18.02 98 THR A CA 1
ATOM 745 C C . THR A 1 99 ? 10.074 65.807 13.169 1.00 18.57 98 THR A C 1
ATOM 746 O O . THR A 1 99 ? 10.830 66.009 14.114 1.00 19.62 98 THR A O 1
ATOM 750 N N . LEU A 1 100 ? 10.423 66.084 11.913 1.00 19.28 99 LEU A N 1
ATOM 751 C CA . LEU A 1 100 ? 11.711 66.720 11.629 1.00 19.73 99 LEU A CA 1
ATOM 752 C C . LEU A 1 100 ? 11.829 68.088 12.314 1.00 20.86 99 LEU A C 1
ATOM 753 O O . LEU A 1 100 ? 12.898 68.443 12.817 1.00 20.41 99 LEU A O 1
ATOM 758 N N . GLU A 1 101 ? 10.740 68.852 12.318 1.00 21.51 100 GLU A N 1
ATOM 759 C CA . GLU A 1 101 ? 10.728 70.142 13.036 1.00 22.75 100 GLU A CA 1
ATOM 760 C C . GLU A 1 101 ? 10.918 69.944 14.542 1.00 23.30 100 GLU A C 1
ATOM 761 O O . GLU A 1 101 ? 11.574 70.747 15.213 1.00 23.94 100 GLU A O 1
ATOM 764 N N . ARG A 1 102 ? 10.368 68.866 15.066 1.00 24.03 101 ARG A N 1
ATOM 765 C CA . ARG A 1 102 ? 10.400 68.567 16.487 1.00 24.68 101 ARG A CA 1
ATOM 766 C C . ARG A 1 102 ? 11.791 68.055 16.933 1.00 24.54 101 ARG A C 1
ATOM 767 O O . ARG A 1 102 ? 12.360 68.570 17.906 1.00 24.61 101 ARG A O 1
ATOM 775 N N . PHE A 1 103 ? 12.347 67.073 16.224 1.00 22.80 102 PHE A N 1
ATOM 776 C CA . PHE A 1 103 ? 13.540 66.342 16.671 1.00 22.85 102 PHE A CA 1
ATOM 777 C C . PHE A 1 103 ? 14.793 66.549 15.827 1.00 22.34 102 PHE A C 1
ATOM 778 O O . PHE A 1 103 ? 15.879 66.169 16.256 1.00 22.72 102 PHE A O 1
ATOM 786 N N . GLY A 1 104 ? 14.650 67.117 14.635 1.00 22.03 103 GLY A N 1
ATOM 787 C CA . GLY A 1 104 ? 15.770 67.300 13.714 1.00 21.74 103 GLY A CA 1
ATOM 788 C C . GLY A 1 104 ? 16.413 66.015 13.210 1.00 21.01 103 GLY A C 1
ATOM 789 O O . GLY A 1 104 ? 15.835 64.920 13.290 1.00 20.87 103 GLY A O 1
ATOM 790 N N . ALA A 1 105 ? 17.616 66.148 12.673 1.00 20.28 104 ALA A N 1
ATOM 791 C CA . ALA A 1 105 ? 18.328 65.030 12.045 1.00 19.31 104 ALA A CA 1
ATOM 792 C C . ALA A 1 105 ? 19.065 64.189 13.082 1.00 19.04 104 ALA A C 1
ATOM 793 O O . ALA A 1 105 ? 20.296 64.087 13.042 1.00 19.25 104 ALA A O 1
ATOM 795 N N . THR A 1 106 ? 18.318 63.579 13.990 1.00 18.35 105 THR A N 1
ATOM 796 C CA . THR A 1 106 ? 18.894 62.889 15.132 1.00 17.91 105 THR A CA 1
ATOM 797 C C . THR A 1 106 ? 18.594 61.410 15.214 1.00 18.05 105 THR A C 1
ATOM 798 O O . THR A 1 106 ? 19.041 60.749 16.149 1.00 17.36 105 THR A O 1
ATOM 802 N N . ALA A 1 107 ? 17.857 60.851 14.250 1.00 17.06 106 ALA A N 1
ATOM 803 C CA . ALA A 1 107 ? 17.521 59.434 14.343 1.00 16.65 106 ALA A CA 1
ATOM 804 C C . ALA A 1 107 ? 18.755 58.571 14.111 1.00 15.95 106 ALA A C 1
ATOM 805 O O . ALA A 1 107 ? 19.550 58.826 13.181 1.00 16.96 106 ALA A O 1
ATOM 807 N N . SER A 1 108 ? 18.903 57.520 14.909 1.00 16.02 107 SER A N 1
ATOM 808 C CA . SER A 1 108 ? 20.037 56.598 14.754 1.00 16.00 107 SER A CA 1
ATOM 809 C C . SER A 1 108 ? 19.706 55.474 13.797 1.00 17.21 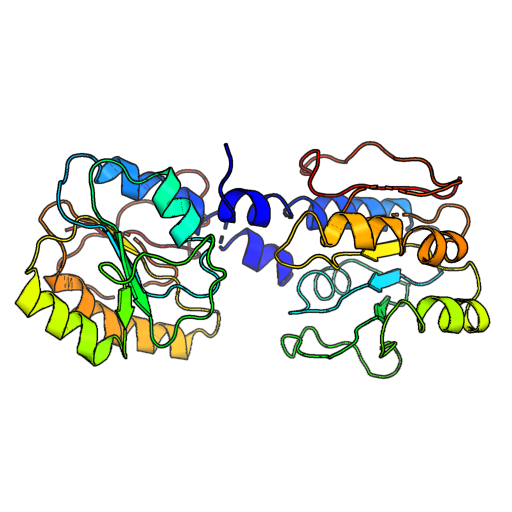107 SER A C 1
ATOM 810 O O . SER A 1 108 ? 20.591 54.891 13.168 1.00 17.20 107 SER A O 1
ATOM 813 N N . LEU A 1 109 ? 18.427 55.114 13.725 1.00 16.31 108 LEU A N 1
ATOM 814 C CA . LEU A 1 109 ? 17.992 53.956 12.953 1.00 16.05 108 LEU A CA 1
ATOM 815 C C . LEU A 1 109 ? 16.544 54.189 12.551 1.00 16.26 108 LEU A C 1
ATOM 816 O O . LEU A 1 109 ? 15.702 54.462 13.422 1.00 16.81 108 LEU A O 1
ATOM 821 N N . VAL A 1 110 ? 16.249 54.077 11.271 1.00 15.64 109 VAL A N 1
ATOM 822 C CA . VAL A 1 110 ? 14.880 54.189 10.752 1.00 16.32 109 VAL A CA 1
ATOM 823 C C . VAL A 1 110 ? 14.577 52.874 10.049 1.00 17.86 109 VAL A C 1
ATOM 824 O O . VAL A 1 110 ? 15.325 52.446 9.150 1.00 16.96 109 VAL A O 1
ATOM 828 N N . HIS A 1 111 ? 13.511 52.208 10.509 1.00 17.56 110 HIS A N 1
ATOM 829 C CA . HIS A 1 111 ? 13.058 50.942 9.945 1.00 17.77 110 HIS A CA 1
ATOM 830 C C . HIS A 1 111 ? 11.701 51.124 9.294 1.00 18.97 110 HIS A C 1
ATOM 831 O O . HIS A 1 111 ? 10.779 51.648 9.945 1.00 19.83 110 HIS A O 1
ATOM 838 N N . ALA A 1 112 ? 11.571 50.724 8.028 1.00 18.95 111 ALA A N 1
ATOM 839 C CA . ALA A 1 112 ? 10.303 50.785 7.324 1.00 20.34 111 ALA A CA 1
ATOM 840 C C . ALA A 1 112 ? 9.881 49.421 6.811 1.00 20.96 111 ALA A C 1
ATOM 841 O O . ALA A 1 112 ? 10.643 48.735 6.120 1.00 20.28 111 ALA A O 1
ATOM 843 N N . ASP A 1 113 ? 8.645 49.047 7.137 1.00 21.89 112 ASP A N 1
ATOM 844 C CA . ASP A 1 113 ? 7.988 47.873 6.582 1.00 23.08 112 ASP A CA 1
ATOM 845 C C . ASP A 1 113 ? 6.534 48.312 6.289 1.00 24.03 112 ASP A C 1
ATOM 846 O O . ASP A 1 113 ? 5.602 47.961 6.999 1.00 25.87 112 ASP A O 1
ATOM 851 N N . LEU A 1 114 ? 6.401 49.194 5.308 1.00 24.65 113 LEU A N 1
ATOM 852 C CA . LEU A 1 114 ? 5.162 49.901 5.016 1.00 24.95 113 LEU A CA 1
ATOM 853 C C . LEU A 1 114 ? 4.344 49.246 3.898 1.00 25.71 113 LEU A C 1
ATOM 854 O O . LEU A 1 114 ? 3.206 49.683 3.618 1.00 25.37 113 LEU A O 1
ATOM 859 N N . GLY A 1 115 ? 4.896 48.205 3.273 1.00 26.25 114 GLY A N 1
ATOM 860 C CA . GLY A 1 115 ? 4.265 47.592 2.120 1.00 27.26 114 GLY A CA 1
ATOM 861 C C . GLY A 1 115 ? 2.983 46.850 2.414 1.00 28.59 114 GLY A C 1
ATOM 862 O O . GLY A 1 115 ? 2.814 46.277 3.504 1.00 29.73 114 GLY A O 1
ATOM 863 N N . GLY A 1 116 ? 2.074 46.869 1.442 1.00 28.23 115 GLY A N 1
ATOM 864 C CA . GLY A 1 116 ? 0.871 46.058 1.468 1.00 28.57 115 GLY A CA 1
ATOM 865 C C . GLY A 1 116 ? 1.022 44.938 0.452 1.00 29.01 115 GLY A C 1
ATOM 866 O O . GLY A 1 116 ? 2.134 44.532 0.118 1.00 27.04 115 GLY A O 1
ATOM 867 N N . HIS A 1 117 ? -0.100 44.457 -0.082 1.00 29.97 116 HIS A N 1
ATOM 868 C CA A HIS A 1 117 ? -0.125 43.286 -0.972 0.50 30.26 116 HIS A CA 1
ATOM 869 C CA B HIS A 1 117 ? -0.043 43.276 -0.940 0.50 30.44 116 HIS A CA 1
ATOM 870 C C . HIS A 1 117 ? 0.346 43.574 -2.402 1.00 30.30 116 HIS A C 1
ATOM 871 O O . HIS A 1 117 ? 0.727 42.667 -3.130 1.00 31.97 116 HIS A O 1
ATOM 884 N N . ASN A 1 118 ? 0.293 44.839 -2.828 1.00 29.38 117 ASN A N 1
ATOM 885 C CA . ASN A 1 118 ? 0.614 45.224 -4.228 1.00 27.42 117 ASN A CA 1
ATOM 886 C C . ASN A 1 118 ? 2.045 45.740 -4.342 1.00 27.21 117 ASN A C 1
ATOM 887 O O . ASN A 1 118 ? 2.345 46.840 -3.846 1.00 26.20 117 ASN A O 1
ATOM 892 N N . ARG A 1 119 ? 2.915 44.961 -4.990 1.00 26.41 118 ARG A N 1
ATOM 893 C CA A ARG A 1 119 ? 4.329 45.320 -5.048 0.50 26.44 118 ARG A CA 1
ATOM 894 C CA B ARG A 1 119 ? 4.343 45.276 -5.146 0.50 26.31 118 ARG A CA 1
ATOM 895 C C . ARG A 1 119 ? 4.602 46.593 -5.850 1.00 25.71 118 ARG A C 1
ATOM 896 O O . ARG A 1 119 ? 5.546 47.340 -5.521 1.00 25.48 118 ARG A O 1
ATOM 901 N N . GLU A 1 120 ? 3.805 46.867 -6.884 1.00 24.67 119 GLU A N 1
ATOM 902 C CA A GLU A 1 120 ? 4.024 48.049 -7.708 0.70 24.14 119 GLU A CA 1
ATOM 903 C CA B GLU A 1 120 ? 4.065 48.060 -7.688 0.30 23.38 119 GLU A CA 1
ATOM 904 C C . GLU A 1 120 ? 3.667 49.308 -6.897 1.00 21.99 119 GLU A C 1
ATOM 905 O O . GLU A 1 120 ? 4.399 50.281 -6.922 1.00 21.57 119 GLU A O 1
ATOM 916 N N . LYS A 1 121 ? 2.543 49.262 -6.173 1.00 21.19 120 LYS A N 1
ATOM 917 C CA . LYS A 1 121 ? 2.155 50.368 -5.295 1.00 20.60 120 LYS A CA 1
ATOM 918 C C . LYS A 1 121 ? 3.254 50.527 -4.239 1.00 20.30 120 LYS A C 1
ATOM 919 O O . LYS A 1 121 ? 3.606 51.627 -3.886 1.00 16.46 120 LYS A O 1
ATOM 925 N N . ASN A 1 122 ? 3.792 49.408 -3.719 1.00 19.21 121 ASN A N 1
ATOM 926 C CA . ASN A 1 122 ? 4.834 49.534 -2.696 1.00 19.77 121 ASN A CA 1
ATOM 927 C C . ASN A 1 122 ? 6.056 50.305 -3.192 1.00 18.48 121 ASN A C 1
ATOM 928 O O . ASN A 1 122 ? 6.631 51.126 -2.461 1.00 19.02 121 ASN A O 1
ATOM 933 N N . ASP A 1 123 ? 6.460 50.032 -4.427 1.00 18.02 122 ASP A N 1
ATOM 934 C CA . ASP A 1 123 ? 7.610 50.676 -5.029 1.00 17.83 122 ASP A CA 1
ATOM 935 C C . ASP A 1 123 ? 7.375 52.174 -5.322 1.00 16.88 122 ASP A C 1
ATOM 936 O O . ASP A 1 123 ? 8.256 53.017 -5.076 1.00 16.46 122 ASP A O 1
ATOM 941 N N . ARG A 1 124 ? 6.169 52.521 -5.764 1.00 15.16 123 ARG A N 1
ATOM 942 C CA . ARG A 1 124 ? 5.843 53.957 -5.907 1.00 14.42 123 ARG A CA 1
ATOM 943 C C . ARG A 1 124 ? 5.885 54.708 -4.565 1.00 14.02 123 ARG A C 1
ATOM 944 O O . ARG A 1 124 ? 6.326 55.868 -4.496 1.00 12.70 123 ARG A O 1
ATOM 952 N N . PHE A 1 125 ? 5.434 54.043 -3.510 1.00 14.43 124 PHE A N 1
ATOM 953 C CA . PHE A 1 125 ? 5.445 54.649 -2.183 1.00 14.98 124 PHE A CA 1
ATOM 954 C C . PHE A 1 125 ? 6.856 54.792 -1.638 1.00 14.78 124 PHE A C 1
ATOM 955 O O . PHE A 1 125 ? 7.211 55.817 -1.082 1.00 14.67 124 PHE A O 1
ATOM 963 N N . ALA A 1 126 ? 7.680 53.787 -1.864 1.00 14.95 125 ALA A N 1
ATOM 964 C CA . ALA A 1 126 ? 9.086 53.837 -1.503 1.00 15.17 125 ALA A CA 1
ATOM 965 C C . ALA A 1 126 ? 9.771 55.054 -2.179 1.00 14.97 125 ALA A C 1
ATOM 966 O O . ALA A 1 126 ? 10.546 55.788 -1.543 1.00 13.65 125 ALA A O 1
ATOM 968 N N . ARG A 1 127 ? 9.466 55.266 -3.463 1.00 14.28 126 ARG A N 1
ATOM 969 C CA . ARG A 1 127 ? 10.007 56.395 -4.180 1.00 14.05 126 ARG A CA 1
ATOM 970 C C . ARG A 1 127 ? 9.555 57.700 -3.524 1.00 14.24 126 ARG A C 1
ATOM 971 O O . ARG A 1 127 ? 10.357 58.595 -3.203 1.00 13.47 126 ARG A O 1
ATOM 979 N N . LEU A 1 128 ? 8.250 57.808 -3.297 1.00 14.20 127 LEU A N 1
ATOM 980 C CA . LEU A 1 128 ? 7.707 59.029 -2.713 1.00 14.73 127 LEU A CA 1
ATOM 981 C C . LEU A 1 128 ? 8.278 59.343 -1.314 1.00 14.56 127 LEU A C 1
ATOM 982 O O . LEU A 1 128 ? 8.606 60.522 -1.006 1.00 14.51 127 LEU A O 1
ATOM 987 N N . ILE A 1 129 ? 8.409 58.326 -0.463 1.00 15.25 128 ILE A N 1
ATOM 988 C CA A ILE A 1 129 ? 8.779 58.581 0.935 0.50 15.06 128 ILE A CA 1
ATOM 989 C CA B ILE A 1 129 ? 8.762 58.559 0.929 0.50 15.58 128 ILE A CA 1
ATOM 990 C C . ILE A 1 129 ? 10.276 58.723 1.167 1.00 15.74 128 ILE A C 1
ATOM 991 O O . ILE A 1 129 ? 10.691 59.238 2.204 1.00 15.34 128 ILE A O 1
ATOM 1000 N N . SER A 1 130 ? 11.083 58.297 0.217 1.00 14.63 129 SER A N 1
ATOM 1001 C CA . SER A 1 130 ? 12.537 58.340 0.397 1.00 14.84 129 SER A CA 1
ATOM 1002 C C . SER A 1 130 ? 13.055 59.760 0.784 1.00 15.26 129 SER A C 1
ATOM 1003 O O . SER A 1 130 ? 13.789 59.902 1.770 1.00 16.11 129 SER A O 1
ATOM 1006 N N . PRO A 1 131 ? 12.677 60.810 0.031 1.00 14.91 130 PRO A N 1
ATOM 1007 C CA . PRO A 1 131 ? 13.181 62.138 0.422 1.00 15.23 130 PRO A CA 1
ATOM 1008 C C . PRO A 1 131 ? 12.561 62.657 1.718 1.00 15.03 130 PRO A C 1
ATOM 1009 O O . PRO A 1 131 ? 13.108 63.595 2.322 1.00 15.78 130 PRO A O 1
ATOM 1013 N N . LEU A 1 132 ? 11.460 62.056 2.171 1.00 14.65 131 LEU A N 1
ATOM 1014 C CA . LEU A 1 132 ? 10.886 62.433 3.456 1.00 15.64 131 LEU A CA 1
ATOM 1015 C C . LEU A 1 132 ? 11.631 61.786 4.620 1.00 15.52 131 LEU A C 1
ATOM 1016 O O . LEU A 1 132 ? 11.661 62.345 5.707 1.00 16.60 131 LEU A O 1
ATOM 1021 N N . ILE A 1 133 ? 12.195 60.611 4.396 1.00 15.73 132 ILE A N 1
ATOM 1022 C CA . ILE A 1 133 ? 12.940 59.906 5.424 1.00 15.77 132 ILE A CA 1
ATOM 1023 C C . ILE A 1 133 ? 14.390 60.380 5.563 1.00 15.97 132 ILE A C 1
ATOM 1024 O O . ILE A 1 133 ? 14.887 60.518 6.698 1.00 16.03 132 ILE A O 1
ATOM 1029 N N . GLU A 1 134 ? 15.048 60.609 4.436 1.00 16.92 133 GLU A N 1
ATOM 1030 C CA . GLU A 1 134 ? 16.496 60.902 4.400 1.00 18.05 133 GLU A CA 1
ATOM 1031 C C . GLU A 1 134 ? 16.973 61.990 5.389 1.00 17.87 133 GLU A C 1
ATOM 1032 O O . GLU A 1 134 ? 17.957 61.750 6.107 1.00 18.30 133 GLU A O 1
ATOM 1038 N N . PRO A 1 135 ? 16.266 63.134 5.494 1.00 18.38 134 PRO A N 1
ATOM 1039 C CA . PRO A 1 135 ? 16.733 64.191 6.401 1.00 19.20 134 PRO A CA 1
ATOM 1040 C C . PRO A 1 135 ? 16.728 63.858 7.909 1.00 18.39 134 PRO A C 1
ATOM 1041 O O . PRO A 1 135 ? 17.293 64.628 8.698 1.00 18.50 134 PRO A O 1
ATOM 1045 N N . HIS A 1 136 ? 16.124 62.734 8.295 1.00 17.46 135 HIS A N 1
ATOM 1046 C CA . HIS A 1 136 ? 15.977 62.370 9.691 1.00 16.64 135 HIS A CA 1
ATOM 1047 C C . HIS A 1 136 ? 17.208 61.719 10.310 1.00 16.58 135 HIS A C 1
ATOM 1048 O O . HIS A 1 136 ? 17.319 61.694 11.540 1.00 16.87 135 HIS A O 1
ATOM 1055 N N . LEU A 1 137 ? 18.089 61.161 9.479 1.00 15.52 136 LEU A N 1
ATOM 1056 C CA . LEU A 1 137 ? 19.206 60.372 9.952 1.00 16.09 136 LEU A CA 1
ATOM 1057 C C . LEU A 1 137 ? 20.383 61.236 10.456 1.00 16.47 136 LEU A C 1
ATOM 1058 O O . LEU A 1 137 ? 20.838 62.180 9.778 1.00 15.77 136 LEU A O 1
ATOM 1063 N N . ALA A 1 138 ? 20.834 60.918 11.664 1.00 15.95 137 ALA A N 1
ATOM 1064 C CA . ALA A 1 138 ? 22.115 61.420 12.166 1.00 17.13 137 ALA A CA 1
ATOM 1065 C C . ALA A 1 138 ? 23.267 60.844 11.359 1.00 16.65 137 ALA A C 1
ATOM 1066 O O . ALA A 1 138 ? 23.141 59.821 10.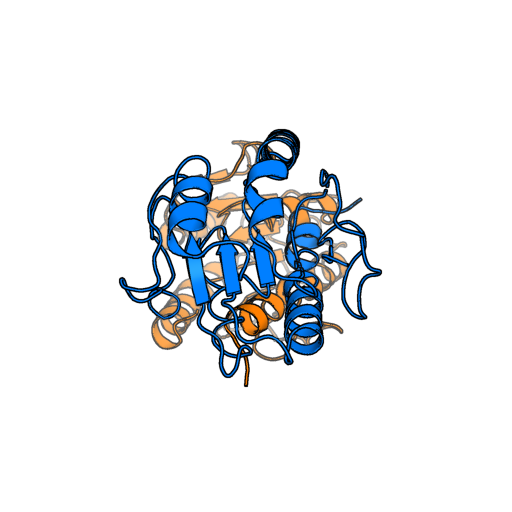695 1.00 15.81 137 ALA A O 1
ATOM 1068 N N . GLN A 1 139 ? 24.410 61.505 11.429 1.00 17.42 138 GLN A N 1
ATOM 1069 C CA . GLN A 1 139 ? 25.627 60.915 10.866 1.00 18.09 138 GLN A CA 1
ATOM 1070 C C . GLN A 1 139 ? 25.881 59.573 11.512 1.00 18.15 138 GLN A C 1
ATOM 1071 O O . GLN A 1 139 ? 25.819 59.438 12.751 1.00 19.10 138 GLN A O 1
ATOM 1077 N N . GLY A 1 140 ? 26.136 58.575 10.661 1.00 18.06 139 GLY A N 1
ATOM 1078 C CA . GLY A 1 140 ? 26.287 57.204 11.076 1.00 17.85 139 GLY A CA 1
ATOM 1079 C C . GLY A 1 140 ? 24.988 56.409 11.207 1.00 17.28 139 GLY A C 1
ATOM 1080 O O . GLY A 1 140 ? 25.015 55.204 11.425 1.00 17.49 139 GLY A O 1
ATOM 1081 N N . GLY A 1 141 ? 23.859 57.088 11.085 1.00 17.66 140 GLY A N 1
ATOM 1082 C CA . GLY A 1 141 ? 22.555 56.445 11.163 1.00 17.06 140 GLY A CA 1
ATOM 1083 C C . GLY A 1 141 ? 22.295 55.493 10.022 1.00 17.19 140 GLY A C 1
ATOM 1084 O O . GLY A 1 141 ? 22.800 55.685 8.910 1.00 16.52 140 GLY A O 1
ATOM 1085 N N . LEU A 1 142 ? 21.485 54.477 10.291 1.00 16.02 141 LEU A N 1
ATOM 1086 C CA A LEU A 1 142 ? 21.139 53.485 9.282 0.50 16.54 141 LEU A CA 1
ATOM 1087 C CA B LEU A 1 142 ? 21.137 53.483 9.278 0.50 16.27 141 LEU A CA 1
ATOM 1088 C C . LEU A 1 142 ? 19.636 53.508 8.987 1.00 16.38 141 LEU A C 1
ATOM 1089 O O . LEU A 1 142 ? 18.812 53.917 9.862 1.00 15.85 141 LEU A O 1
ATOM 1106 N N . VAL A 1 144 ? 16.790 50.837 7.334 1.00 16.61 143 VAL A N 1
ATOM 1107 C CA . VAL A 1 144 ? 16.496 49.459 6.907 1.00 16.82 143 VAL A CA 1
ATOM 1108 C C . VAL A 1 144 ? 15.060 49.427 6.381 1.00 17.31 143 VAL A C 1
ATOM 1109 O O . VAL A 1 144 ? 14.132 49.905 7.050 1.00 17.90 143 VAL A O 1
ATOM 1113 N N . SER A 1 145 ? 14.895 48.888 5.179 1.00 17.12 144 SER A N 1
ATOM 1114 C CA . SER A 1 145 ? 13.585 48.858 4.544 1.00 18.37 144 SER A CA 1
ATOM 1115 C C . SER A 1 145 ? 13.314 47.522 3.871 1.00 18.20 144 SER A C 1
ATOM 1116 O O . SER A 1 145 ? 14.206 46.875 3.410 1.00 17.82 144 SER A O 1
ATOM 1119 N N . SER A 1 146 ? 12.037 47.133 3.833 1.00 19.41 145 SER A N 1
ATOM 1120 C CA . SER A 1 146 ? 11.617 45.979 3.076 1.00 20.42 145 SER A CA 1
ATOM 1121 C C . SER A 1 146 ? 11.276 46.350 1.627 1.00 22.60 145 SER A C 1
ATOM 1122 O O . SER A 1 146 ? 10.859 45.480 0.862 1.00 23.62 145 SER A O 1
ATOM 1125 N N . ASP A 1 147 ? 11.503 47.624 1.244 1.00 22.41 146 ASP A N 1
ATOM 1126 C CA . ASP A 1 147 ? 11.400 48.093 -0.143 1.00 22.24 146 ASP A CA 1
ATOM 1127 C C . ASP A 1 147 ? 12.719 48.765 -0.555 1.00 21.53 146 ASP A C 1
ATOM 1128 O O . ASP A 1 147 ? 13.281 49.519 0.227 1.00 21.05 146 ASP A O 1
ATOM 1133 N N . ARG A 1 148 ? 13.185 48.519 -1.774 1.00 21.36 147 ARG A N 1
ATOM 1134 C CA . ARG A 1 148 ? 14.273 49.291 -2.348 1.00 20.94 147 ARG A CA 1
ATOM 1135 C C . ARG A 1 148 ? 13.973 50.802 -2.329 1.00 19.67 147 ARG A C 1
ATOM 1136 O O . ARG A 1 148 ? 12.878 51.202 -2.692 1.00 18.51 147 ARG A O 1
ATOM 1152 N N . TYR A 1 150 ? 15.071 55.160 -2.722 1.00 15.66 149 TYR A N 1
ATOM 1153 C CA . TYR A 1 150 ? 15.547 56.083 -3.715 1.00 16.57 149 TYR A CA 1
ATOM 1154 C C . TYR A 1 150 ? 16.151 57.316 -3.064 1.00 16.75 149 TYR A C 1
ATOM 1155 O O . TYR A 1 150 ? 15.585 58.410 -3.125 1.00 17.47 149 TYR A O 1
ATOM 1164 N N . PHE A 1 151 ? 17.292 57.136 -2.406 1.00 16.89 150 PHE A N 1
ATOM 1165 C CA . PHE A 1 151 ? 17.935 58.187 -1.634 1.00 17.06 150 PHE A CA 1
ATOM 1166 C C . PHE A 1 151 ? 18.952 58.983 -2.460 1.00 19.48 150 PHE A C 1
ATOM 1167 O O . PHE A 1 151 ? 19.425 58.499 -3.477 1.00 19.23 150 PHE A O 1
ATOM 1175 N N . GLU A 1 152 ? 19.240 60.200 -2.018 1.00 20.31 151 GLU A N 1
ATOM 1176 C CA . GLU A 1 152 ? 20.218 61.078 -2.696 1.00 23.02 151 GLU A CA 1
ATOM 1177 C C . GLU A 1 152 ? 21.644 60.876 -2.184 1.00 23.84 151 GLU A C 1
ATOM 1178 O O . GLU A 1 152 ? 22.605 60.873 -2.962 1.00 24.56 151 GLU A O 1
ATOM 1184 N N . GLY A 1 153 ? 21.773 60.739 -0.872 1.00 23.83 152 GLY A N 1
ATOM 1185 C CA . GLY A 1 153 ? 23.050 60.775 -0.180 1.00 24.53 152 GLY A CA 1
ATOM 1186 C C . GLY A 1 153 ? 23.413 59.506 0.577 1.00 25.37 152 GLY A C 1
ATOM 1187 O O . GLY A 1 153 ? 24.605 59.248 0.801 1.00 27.70 152 GLY A O 1
ATOM 1188 N N . LEU A 1 154 ? 22.427 58.694 0.959 1.00 23.08 153 LEU A N 1
ATOM 1189 C CA . LEU A 1 154 ? 22.687 57.492 1.764 1.00 23.27 153 LEU A CA 1
ATOM 1190 C C . LEU A 1 154 ? 23.282 56.373 0.902 1.00 23.68 153 LEU A C 1
ATOM 1191 O O . LEU A 1 154 ? 22.850 56.150 -0.230 1.00 26.37 153 LEU A O 1
ATOM 1196 N N . GLU A 1 155 ? 24.296 55.714 1.432 1.00 23.17 154 GLU A N 1
ATOM 1197 C CA . GLU A 1 155 ? 25.029 54.648 0.754 1.00 23.25 154 GLU A CA 1
ATOM 1198 C C . GLU A 1 155 ? 24.404 53.305 1.111 1.00 21.99 154 GLU A C 1
ATOM 1199 O O . GLU A 1 155 ? 24.085 53.061 2.276 1.00 20.59 154 GLU A O 1
ATOM 1205 N N . GLU A 1 156 ? 24.216 52.431 0.120 1.00 19.98 155 GLU A N 1
ATOM 1206 C CA . GLU A 1 156 ? 23.703 51.114 0.394 1.00 19.65 155 GLU A CA 1
ATOM 1207 C C . GLU A 1 156 ? 24.852 50.267 0.960 1.00 19.18 155 GLU A C 1
ATOM 1208 O O . GLU A 1 156 ? 25.964 50.267 0.415 1.00 19.76 155 GLU A O 1
ATOM 1214 N N . LEU A 1 157 ? 24.559 49.511 2.006 1.00 17.30 156 LEU A N 1
ATOM 1215 C CA . LEU A 1 157 ? 25.489 48.598 2.633 1.00 16.41 156 LEU A CA 1
ATOM 1216 C C . LEU A 1 157 ? 25.203 47.154 2.241 1.00 16.47 156 LEU A C 1
ATOM 1217 O O . LEU A 1 157 ? 24.041 46.769 1.994 1.00 17.14 156 LEU A O 1
ATOM 1222 N N . PRO A 1 158 ? 26.243 46.313 2.222 1.00 16.34 157 PRO A N 1
ATOM 1223 C CA . PRO A 1 158 ? 26.011 44.896 2.021 1.00 16.37 157 PRO A CA 1
ATOM 1224 C C . PRO A 1 158 ? 25.223 44.279 3.156 1.00 16.11 157 PRO A C 1
ATOM 1225 O O . PRO A 1 158 ? 25.337 44.716 4.329 1.00 15.23 157 PRO A O 1
ATOM 1229 N N . LEU A 1 159 ? 24.427 43.284 2.810 1.00 15.37 158 LEU A N 1
ATOM 1230 C CA . LEU A 1 159 ? 23.581 42.613 3.764 1.00 15.11 158 LEU A CA 1
ATOM 1231 C C . LEU A 1 159 ? 24.404 41.693 4.685 1.00 16.02 158 LEU A C 1
ATOM 1232 O O . LEU A 1 159 ? 25.365 41.063 4.256 1.00 14.58 158 LEU A O 1
ATOM 1237 N N . PRO A 1 160 ? 23.972 41.572 5.943 1.00 16.03 159 PRO A N 1
ATOM 1238 C CA . PRO A 1 160 ? 24.585 40.617 6.874 1.00 16.69 159 PRO A CA 1
ATOM 1239 C C . PRO A 1 160 ? 24.134 39.181 6.694 1.00 16.71 159 PRO A C 1
ATOM 1240 O O . PRO A 1 160 ? 23.092 38.908 6.079 1.00 16.98 159 PRO A O 1
ATOM 1244 N N . PRO A 1 161 ? 24.869 38.236 7.296 1.00 17.86 160 PRO A N 1
ATOM 1245 C CA . PRO A 1 161 ? 24.488 36.840 7.249 1.00 19.37 160 PRO A CA 1
ATOM 1246 C C . PRO A 1 161 ? 23.060 36.638 7.736 1.00 20.32 160 PRO A C 1
ATOM 1247 O O . PRO A 1 161 ? 22.599 37.300 8.709 1.00 20.18 160 PRO A O 1
ATOM 1251 N N . GLY A 1 162 ? 22.353 35.774 7.021 1.00 20.63 161 GLY A N 1
ATOM 1252 C CA . GLY A 1 162 ? 20.972 35.448 7.309 1.00 21.69 161 GLY A CA 1
ATOM 1253 C C . GLY A 1 162 ? 19.976 36.218 6.447 1.00 20.94 161 GLY A C 1
ATOM 1254 O O . GLY A 1 162 ? 18.832 35.776 6.246 1.00 22.66 161 GLY A O 1
ATOM 1255 N N . ALA A 1 163 ? 20.375 37.371 5.930 1.00 19.68 162 ALA A N 1
ATOM 1256 C CA . ALA A 1 163 ? 19.472 38.157 5.099 1.00 19.66 162 ALA A CA 1
ATOM 1257 C C . ALA A 1 163 ? 19.373 37.565 3.708 1.00 20.19 162 ALA A C 1
ATOM 1258 O O . ALA A 1 163 ? 20.268 36.802 3.283 1.00 21.94 162 ALA A O 1
ATOM 1260 N N . VAL A 1 164 ? 18.273 37.857 3.007 1.00 19.38 163 VAL A N 1
ATOM 1261 C CA . VAL A 1 164 ? 18.053 37.373 1.659 1.00 18.82 163 VAL A CA 1
ATOM 1262 C C . VAL A 1 164 ? 18.038 38.554 0.712 1.00 18.89 163 VAL A C 1
ATOM 1263 O O . VAL A 1 164 ? 17.310 39.538 0.943 1.00 17.97 163 VAL A O 1
ATOM 1267 N N . VAL A 1 165 ? 18.833 38.473 -0.356 1.00 17.66 164 VAL A N 1
ATOM 1268 C CA . VAL A 1 165 ? 18.991 39.596 -1.269 1.00 17.57 164 VAL A CA 1
ATOM 1269 C C . VAL A 1 165 ? 17.606 39.924 -1.859 1.00 18.97 164 VAL A C 1
ATOM 1270 O O . VAL A 1 165 ? 16.865 39.021 -2.282 1.00 19.13 164 VAL A O 1
ATOM 1274 N N . GLY A 1 166 ? 17.265 41.198 -1.870 1.00 19.12 165 GLY A N 1
ATOM 1275 C CA . GLY A 1 166 ? 15.999 41.667 -2.438 1.00 19.56 165 GLY A CA 1
ATOM 1276 C C . GLY A 1 166 ? 14.853 41.796 -1.444 1.00 19.34 165 GLY A C 1
ATOM 1277 O O . GLY A 1 166 ? 13.810 42.374 -1.794 1.00 19.78 165 GLY A O 1
ATOM 1278 N N . ARG A 1 167 ? 15.006 41.277 -0.223 1.00 19.79 166 ARG A N 1
ATOM 1279 C CA . ARG A 1 167 ? 13.934 41.334 0.790 1.00 20.73 166 ARG A CA 1
ATOM 1280 C C . ARG A 1 167 ? 13.994 42.559 1.682 1.00 22.12 166 ARG A C 1
ATOM 1281 O O . ARG A 1 167 ? 13.001 43.278 1.794 1.00 25.30 166 ARG A O 1
ATOM 1289 N N . CYS A 1 168 ? 15.131 42.782 2.312 1.00 22.33 167 CYS A N 1
ATOM 1290 C CA . CYS A 1 168 ? 15.449 44.043 3.027 1.00 22.08 167 CYS A CA 1
ATOM 1291 C C . CYS A 1 168 ? 16.699 44.707 2.412 1.00 19.67 167 CYS A C 1
ATOM 1292 O O . CYS A 1 168 ? 17.535 44.077 1.784 1.00 20.12 167 CYS A O 1
ATOM 1295 N N . PHE A 1 169 ? 16.794 46.016 2.604 1.00 18.80 168 PHE A N 1
ATOM 1296 C CA . PHE A 1 169 ? 17.856 46.857 2.082 1.00 17.45 168 PHE A CA 1
ATOM 1297 C C . PHE A 1 169 ? 18.354 47.737 3.234 1.00 17.73 168 PHE A C 1
ATOM 1298 O O . PHE A 1 169 ? 17.550 48.188 4.073 1.00 17.71 168 PHE A O 1
ATOM 1306 N N . ILE A 1 170 ? 19.664 47.961 3.272 1.00 16.75 169 ILE A N 1
ATOM 1307 C CA . ILE A 1 170 ? 20.268 48.756 4.349 1.00 16.24 169 ILE A CA 1
ATOM 1308 C C . ILE A 1 170 ? 21.038 49.933 3.766 1.00 16.35 169 ILE A C 1
ATOM 1309 O O . ILE A 1 170 ? 21.825 49.763 2.846 1.00 16.68 169 ILE A O 1
ATOM 1314 N N . TYR A 1 171 ? 20.790 51.131 4.305 1.00 15.82 170 TYR A N 1
ATOM 1315 C CA . TYR A 1 171 ? 21.455 52.336 3.859 1.00 15.38 170 TYR A CA 1
ATOM 1316 C C . TYR A 1 171 ? 22.048 53.081 5.043 1.00 15.78 170 TYR A C 1
ATOM 1317 O O . TYR A 1 171 ? 21.576 52.943 6.173 1.00 16.27 170 TYR A O 1
ATOM 1326 N N . ARG A 1 172 ? 23.095 53.864 4.790 1.00 15.81 171 ARG A N 1
ATOM 1327 C CA . ARG A 1 172 ? 23.797 54.571 5.864 1.00 16.34 171 ARG A CA 1
ATOM 1328 C C . ARG A 1 172 ? 24.062 56.027 5.507 1.00 17.46 171 ARG A C 1
ATOM 1329 O O . ARG A 1 172 ? 24.411 56.334 4.365 1.00 17.37 171 ARG A O 1
ATOM 1337 N N . ARG A 1 173 ? 23.922 56.921 6.484 1.00 17.72 172 ARG A N 1
ATOM 1338 C CA . ARG A 1 173 ? 24.361 58.305 6.309 1.00 19.73 172 ARG A CA 1
ATOM 1339 C C . ARG A 1 173 ? 25.842 58.379 6.644 1.00 21.76 172 ARG A C 1
ATOM 1340 O O . ARG A 1 173 ? 26.238 58.206 7.800 1.00 21.23 172 ARG A O 1
ATOM 1348 N N . GLY A 1 174 ? 26.659 58.557 5.622 1.00 24.65 173 GLY A N 1
ATOM 1349 C CA . GLY A 1 174 ? 28.100 58.622 5.802 1.00 27.65 173 GLY A CA 1
ATOM 1350 C C . GLY A 1 174 ? 28.569 59.907 6.450 1.00 29.39 173 GLY A C 1
ATOM 1351 O O . GLY A 1 174 ? 27.863 60.868 6.829 1.00 31.81 173 GLY A O 1
ATOM 1353 N N . GLU B 1 12 ? 15.954 33.867 24.603 1.00 35.49 11 GLU B N 1
ATOM 1354 C CA . GLU B 1 12 ? 14.695 34.672 24.792 1.00 35.60 11 GLU B CA 1
ATOM 1355 C C . GLU B 1 12 ? 14.079 35.092 23.449 1.00 33.44 11 GLU B C 1
ATOM 1356 O O . GLU B 1 12 ? 14.583 35.987 22.781 1.00 34.67 11 GLU B O 1
ATOM 1362 N N . GLN B 1 13 ? 12.969 34.469 23.087 1.00 30.43 12 GLN B N 1
ATOM 1363 C CA . GLN B 1 13 ? 12.388 34.670 21.783 1.00 27.71 12 GLN B CA 1
ATOM 1364 C C . GLN B 1 13 ? 11.392 35.844 21.753 1.00 24.30 12 GLN B C 1
ATOM 1365 O O . GLN B 1 13 ? 10.512 35.947 22.612 1.00 23.80 12 GLN B O 1
ATOM 1371 N N . SER B 1 14 ? 11.529 36.720 20.753 1.00 19.23 13 SER B N 1
ATOM 1372 C CA . SER B 1 14 ? 10.545 37.766 20.502 1.00 15.31 13 SER B CA 1
ATOM 1373 C C . SER B 1 14 ? 9.363 37.207 19.725 1.00 14.06 13 SER B C 1
ATOM 1374 O O . SER B 1 14 ? 9.376 36.069 19.277 1.00 14.01 13 SER B O 1
ATOM 1377 N N . ARG B 1 15 ? 8.348 38.038 19.502 1.00 12.66 14 ARG B N 1
ATOM 1378 C CA . ARG B 1 15 ? 7.225 37.627 18.678 1.00 12.41 14 ARG B CA 1
ATOM 1379 C C . ARG B 1 15 ? 7.638 37.401 17.197 1.00 11.16 14 ARG B C 1
ATOM 1380 O O . ARG B 1 15 ? 7.050 36.584 16.509 1.00 11.72 14 ARG B O 1
ATOM 1388 N N . LEU B 1 16 ? 8.645 38.142 16.742 1.00 10.96 15 LEU B N 1
ATOM 1389 C CA . LEU B 1 16 ? 9.201 37.935 15.385 1.00 10.63 15 LEU B CA 1
ATOM 1390 C C . LEU B 1 16 ? 9.894 36.561 15.322 1.00 10.99 15 LEU B C 1
ATOM 1391 O O . LEU B 1 16 ? 9.649 35.782 14.396 1.00 10.74 15 LEU B O 1
ATOM 1396 N N . ASP B 1 17 ? 10.727 36.251 16.311 1.00 11.73 16 ASP B N 1
ATOM 1397 C CA . ASP B 1 17 ? 11.394 34.920 16.383 1.00 12.71 16 ASP B CA 1
ATOM 1398 C C . ASP B 1 17 ? 10.369 33.778 16.358 1.00 13.77 16 ASP B C 1
ATOM 1399 O O . ASP B 1 17 ? 10.497 32.806 15.625 1.00 13.27 16 ASP B O 1
ATOM 1404 N N . LEU B 1 18 ? 9.318 33.911 17.163 1.00 14.64 17 LEU B N 1
ATOM 1405 C CA . LEU B 1 18 ? 8.268 32.876 17.260 1.00 15.81 17 LEU B CA 1
ATOM 1406 C C . LEU B 1 18 ? 7.526 32.670 15.954 1.00 15.29 17 LEU B C 1
ATOM 1407 O O . LEU B 1 18 ? 7.254 31.534 15.553 1.00 15.72 17 LEU B O 1
ATOM 1412 N N . PHE B 1 19 ? 7.208 33.757 15.248 1.00 14.43 18 PHE B N 1
ATOM 1413 C CA . PHE B 1 19 ? 6.434 33.642 14.023 1.00 13.93 18 PHE B CA 1
ATOM 1414 C C . PHE B 1 19 ? 7.305 33.120 12.861 1.00 13.26 18 PHE B C 1
ATOM 1415 O O . PHE B 1 19 ? 6.814 32.384 12.011 1.00 13.21 18 PHE B O 1
ATOM 1423 N N . ILE B 1 20 ? 8.589 33.473 12.876 1.00 13.67 19 ILE B N 1
ATOM 1424 C CA . ILE B 1 20 ? 9.540 32.865 11.917 1.00 13.43 19 ILE B CA 1
ATOM 1425 C C . ILE B 1 20 ? 9.530 31.343 12.131 1.00 14.43 19 ILE B C 1
ATOM 1426 O O . ILE B 1 20 ? 9.314 30.613 11.182 1.00 14.04 19 ILE B O 1
ATOM 1431 N N . ASP B 1 21 ? 9.733 30.894 13.362 1.00 15.61 20 ASP B N 1
ATOM 1432 C CA . ASP B 1 21 ? 9.722 29.433 13.660 1.00 16.60 20 ASP B CA 1
ATOM 1433 C C . ASP B 1 21 ? 8.401 28.783 13.245 1.00 17.60 20 ASP B C 1
ATOM 1434 O O . ASP B 1 21 ? 8.400 27.690 12.640 1.00 18.37 20 ASP B O 1
ATOM 1439 N N . ARG B 1 22 ? 7.270 29.441 13.498 1.00 17.31 21 ARG B N 1
ATOM 1440 C CA . ARG B 1 22 ? 5.996 28.887 13.050 1.00 18.80 21 ARG B CA 1
ATOM 1441 C C . ARG B 1 22 ? 5.953 28.675 11.551 1.00 17.83 21 ARG B C 1
ATOM 1442 O O . ARG B 1 22 ? 5.566 27.605 11.057 1.00 17.71 21 ARG B O 1
ATOM 1458 N N . VAL B 1 24 ? 8.434 28.814 9.181 1.00 18.36 23 VAL B N 1
ATOM 1459 C CA . VAL B 1 24 ? 9.479 27.893 8.684 1.00 18.56 23 VAL B CA 1
ATOM 1460 C C . VAL B 1 24 ? 9.085 26.416 8.902 1.00 19.40 23 VAL B C 1
ATOM 1461 O O . VAL B 1 24 ? 9.163 25.608 7.978 1.00 18.99 23 VAL B O 1
ATOM 1465 N N . SER B 1 25 ? 8.596 26.108 10.095 1.00 19.99 24 SER B N 1
ATOM 1466 C CA . SER B 1 25 ? 8.095 24.756 10.399 1.00 20.94 24 SER B CA 1
ATOM 1467 C C . SER B 1 25 ? 6.890 24.370 9.559 1.00 21.21 24 SER B C 1
ATOM 1468 O O . SER B 1 25 ? 6.858 23.263 9.037 1.00 21.57 24 SER B O 1
ATOM 1471 N N . GLN B 1 26 ? 5.925 25.261 9.402 1.00 21.23 25 GLN B N 1
ATOM 1472 C CA . GLN B 1 26 ? 4.754 24.940 8.584 1.00 21.78 25 GLN B CA 1
ATOM 1473 C C . GLN B 1 26 ? 5.180 24.580 7.157 1.00 21.89 25 GLN B C 1
ATOM 1474 O O . GLN B 1 26 ? 4.753 23.549 6.602 1.00 22.00 25 GLN B O 1
ATOM 1480 N N . ARG B 1 27 ? 6.041 25.411 6.579 1.00 20.04 26 ARG B N 1
ATOM 1481 C CA . ARG B 1 27 ? 6.496 25.183 5.213 1.00 20.35 26 ARG B CA 1
ATOM 1482 C C . ARG B 1 27 ? 7.207 23.841 5.061 1.00 19.95 26 ARG B C 1
ATOM 1483 O O . ARG B 1 27 ? 6.890 23.089 4.098 1.00 18.77 26 ARG B O 1
ATOM 1491 N N . ALA B 1 28 ? 8.153 23.561 5.959 1.00 20.02 27 ALA B N 1
ATOM 1492 C CA . ALA B 1 28 ? 8.958 22.310 5.920 1.00 20.50 27 ALA B CA 1
ATOM 1493 C C . ALA B 1 28 ? 8.032 21.096 6.067 1.00 21.22 27 ALA B C 1
ATOM 1494 O O . ALA B 1 28 ? 8.140 20.110 5.344 1.00 20.11 27 ALA B O 1
ATOM 1496 N N . CYS B 1 29 ? 7.106 21.187 7.009 1.00 21.28 28 CYS B N 1
ATOM 1497 C CA . CYS B 1 29 ? 6.163 20.090 7.236 1.00 22.67 28 CYS B CA 1
ATOM 1498 C C . CYS B 1 29 ? 5.243 19.860 6.073 1.00 22.15 28 CYS B C 1
ATOM 1499 O O . CYS B 1 29 ? 5.031 18.707 5.679 1.00 22.68 28 CYS B O 1
ATOM 1502 N N . LEU B 1 30 ? 4.718 20.942 5.505 1.00 21.27 29 LEU B N 1
ATOM 1503 C CA A LEU B 1 30 ? 3.786 20.836 4.391 0.50 21.24 29 LEU B CA 1
ATOM 1504 C CA B LEU B 1 30 ? 3.792 20.845 4.396 0.50 21.57 29 LEU B CA 1
ATOM 1505 C C . LEU B 1 30 ? 4.475 20.271 3.156 1.00 21.61 29 LEU B C 1
ATOM 1506 O O . LEU B 1 30 ? 3.926 19.392 2.485 1.00 21.96 29 LEU B O 1
ATOM 1515 N N . GLU B 1 31 ? 5.667 20.775 2.840 1.00 21.42 30 GLU B N 1
ATOM 1516 C CA . GLU B 1 31 ? 6.344 20.286 1.633 1.00 22.06 30 GLU B CA 1
ATOM 1517 C C . GLU B 1 31 ? 6.670 18.802 1.733 1.00 21.63 30 GLU B C 1
ATOM 1518 O O . GLU B 1 31 ? 6.516 18.059 0.756 1.00 21.18 30 GLU B O 1
ATOM 1524 N N . HIS B 1 32 ? 7.070 18.371 2.920 1.00 21.11 31 HIS B N 1
ATOM 1525 C CA . HIS B 1 32 ? 7.378 16.971 3.166 1.00 21.50 31 HIS B CA 1
ATOM 1526 C C . HIS B 1 32 ? 6.116 16.108 3.092 1.00 20.53 31 HIS B C 1
ATOM 1527 O O . HIS B 1 32 ? 6.119 15.039 2.507 1.00 20.63 31 HIS B O 1
ATOM 1534 N N . ALA B 1 33 ? 5.027 16.592 3.688 1.00 20.43 32 ALA B N 1
ATOM 1535 C CA . ALA B 1 33 ? 3.740 15.914 3.652 1.00 19.65 32 ALA B CA 1
ATOM 1536 C C . ALA B 1 33 ? 3.157 15.7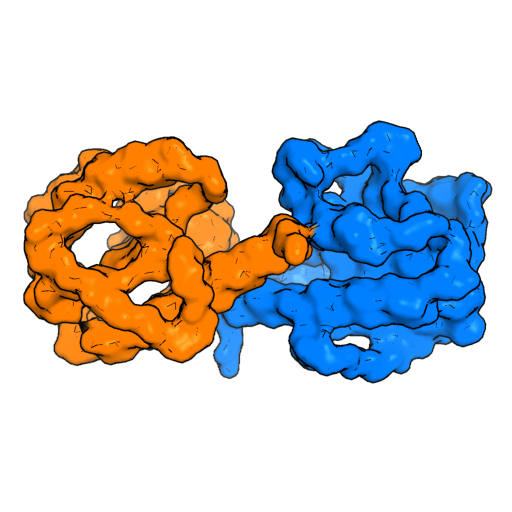70 2.242 1.00 19.24 32 ALA B C 1
ATOM 1537 O O . ALA B 1 33 ? 2.562 14.723 1.915 1.00 19.71 32 ALA B O 1
ATOM 1539 N N . ILE B 1 34 ? 3.276 16.830 1.443 1.00 18.63 33 ILE B N 1
ATOM 1540 C CA . ILE B 1 34 ? 2.801 16.840 0.066 1.00 18.52 33 ILE B CA 1
ATOM 1541 C C . ILE B 1 34 ? 3.543 15.758 -0.718 1.00 18.81 33 ILE B C 1
ATOM 1542 O O . ILE B 1 34 ? 2.936 14.967 -1.469 1.00 18.61 33 ILE B O 1
ATOM 1547 N N . ALA B 1 35 ? 4.865 15.721 -0.530 1.00 18.72 34 ALA B N 1
ATOM 1548 C CA . ALA B 1 35 ? 5.703 14.739 -1.231 1.00 18.75 34 ALA B CA 1
ATOM 1549 C C . ALA B 1 35 ? 5.361 13.302 -0.803 1.00 18.91 34 ALA B C 1
ATOM 1550 O O . ALA B 1 35 ? 5.187 12.419 -1.646 1.00 18.62 34 ALA B O 1
ATOM 1552 N N . GLN B 1 36 ? 5.236 13.083 0.501 1.00 18.66 35 GLN B N 1
ATOM 1553 C CA . GLN B 1 36 ? 4.924 11.775 1.029 1.00 19.69 35 GLN B CA 1
ATOM 1554 C C . GLN B 1 36 ? 3.552 11.236 0.558 1.00 19.82 35 GLN B C 1
ATOM 1555 O O . GLN B 1 36 ? 3.355 10.018 0.486 1.00 20.12 35 GLN B O 1
ATOM 1561 N N . THR B 1 37 ? 2.641 12.137 0.198 1.00 19.37 36 THR B N 1
ATOM 1562 C CA . THR B 1 37 ? 1.287 11.766 -0.269 1.00 20.01 36 THR B CA 1
ATOM 1563 C C . THR B 1 37 ? 1.120 11.953 -1.795 1.00 20.81 36 THR B C 1
ATOM 1564 O O . THR B 1 37 ? 0.018 11.835 -2.337 1.00 19.96 36 THR B O 1
ATOM 1568 N N . ALA B 1 38 ? 2.223 12.197 -2.490 1.00 21.11 37 ALA B N 1
ATOM 1569 C CA . ALA B 1 38 ? 2.174 12.476 -3.930 1.00 22.22 37 ALA B CA 1
ATOM 1570 C C . ALA B 1 38 ? 1.687 11.280 -4.769 1.00 22.99 37 ALA B C 1
ATOM 1571 O O . ALA B 1 38 ? 1.268 11.479 -5.912 1.00 23.82 37 ALA B O 1
ATOM 1573 N N . GLY B 1 39 ? 1.742 10.065 -4.215 1.00 22.58 38 GLY B N 1
ATOM 1574 C CA . GLY B 1 39 ? 1.214 8.886 -4.881 1.00 22.87 38 GLY B CA 1
ATOM 1575 C C . GLY B 1 39 ? -0.287 8.686 -4.757 1.00 23.42 38 GLY B C 1
ATOM 1576 O O . GLY B 1 39 ? -0.833 7.765 -5.360 1.00 23.60 38 GLY B O 1
ATOM 1577 N N . LEU B 1 40 ? -0.951 9.534 -3.968 1.00 23.10 39 LEU B N 1
ATOM 1578 C CA . LEU B 1 40 ? -2.398 9.431 -3.705 1.00 23.64 39 LEU B CA 1
ATOM 1579 C C . LEU B 1 40 ? -3.133 10.398 -4.617 1.00 23.26 39 LEU B C 1
ATOM 1580 O O . LEU B 1 40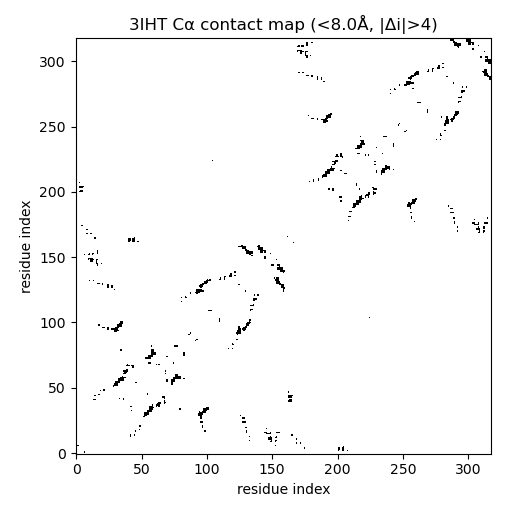 ? -2.589 11.432 -4.987 1.00 23.92 39 LEU B O 1
ATOM 1585 N N . SER B 1 41 ? -4.363 10.064 -4.998 1.00 23.60 40 SER B N 1
ATOM 1586 C CA . SER B 1 41 ? -5.083 10.880 -5.990 1.00 23.79 40 SER B CA 1
ATOM 1587 C C . SER B 1 41 ? -6.155 11.766 -5.351 1.00 23.01 40 SER B C 1
ATOM 1588 O O . SER B 1 41 ? -6.635 12.709 -5.979 1.00 22.90 40 SER B O 1
ATOM 1591 N N . GLY B 1 42 ? -6.520 11.459 -4.115 1.00 22.39 41 GLY B N 1
ATOM 1592 C CA . GLY B 1 42 ? -7.541 12.226 -3.388 1.00 22.64 41 GLY B CA 1
ATOM 1593 C C . GLY B 1 42 ? -7.108 13.641 -2.999 1.00 22.13 41 GLY B C 1
ATOM 1594 O O . GLY B 1 42 ? -5.918 13.966 -2.993 1.00 21.19 41 GLY B O 1
ATOM 1595 N N . PRO B 1 43 ? -8.083 14.505 -2.691 1.00 22.39 42 PRO B N 1
ATOM 1596 C CA . PRO B 1 43 ? -7.778 15.918 -2.567 1.00 21.86 42 PRO B CA 1
ATOM 1597 C C . PRO B 1 43 ? -7.011 16.318 -1.296 1.00 21.52 42 PRO B C 1
ATOM 1598 O O . PRO B 1 43 ? -6.903 15.556 -0.325 1.00 20.69 42 PRO B O 1
ATOM 1602 N N . VAL B 1 44 ? -6.479 17.531 -1.360 1.00 21.01 43 VAL B N 1
ATOM 1603 C CA . VAL B 1 44 ? -5.873 18.201 -0.230 1.00 20.78 43 VAL B CA 1
ATOM 1604 C C . VAL B 1 44 ? -6.912 19.177 0.356 1.00 20.39 43 VAL B C 1
ATOM 1605 O O . VAL B 1 44 ? -7.474 19.993 -0.366 1.00 20.37 43 VAL B O 1
ATOM 1609 N N . TYR B 1 45 ? -7.119 19.100 1.665 1.00 20.54 44 TYR B N 1
ATOM 1610 C CA . TYR B 1 45 ? -7.986 20.038 2.384 1.00 20.67 44 TYR B CA 1
ATOM 1611 C C . TYR B 1 45 ? -7.160 21.009 3.212 1.00 20.91 44 TYR B C 1
ATOM 1612 O O . TYR B 1 45 ? -6.377 20.592 4.077 1.00 21.51 44 TYR B O 1
ATOM 1621 N N . GLU B 1 46 ? -7.370 22.286 2.949 1.00 20.35 45 GLU B N 1
ATOM 1622 C CA . GLU B 1 46 ? -6.753 23.386 3.672 1.00 21.63 45 GLU B CA 1
ATOM 1623 C C . GLU B 1 46 ? -7.844 23.977 4.582 1.00 21.41 45 GLU B C 1
ATOM 1624 O O . GLU B 1 46 ? -8.830 24.541 4.091 1.00 20.11 45 GLU B O 1
ATOM 1630 N N . LEU B 1 47 ? -7.653 23.848 5.889 1.00 21.73 46 LEU B N 1
ATOM 1631 C CA . LEU B 1 47 ? -8.644 24.316 6.871 1.00 22.67 46 LEU B CA 1
ATOM 1632 C C . LEU B 1 47 ? -8.235 25.697 7.307 1.00 23.34 46 LEU B C 1
ATOM 1633 O O . LEU B 1 47 ? -7.323 25.833 8.111 1.00 23.43 46 LEU B O 1
ATOM 1638 N N . GLY B 1 48 ? -8.881 26.710 6.744 1.00 23.95 47 GLY B N 1
ATOM 1639 C CA . GLY B 1 48 ? -8.567 28.126 7.015 1.00 24.72 47 GLY B CA 1
ATOM 1640 C C . GLY B 1 48 ? -7.786 28.706 5.840 1.00 25.49 47 GLY B C 1
ATOM 1641 O O . GLY B 1 48 ? -6.730 28.182 5.463 1.00 26.84 47 GLY B O 1
ATOM 1642 N N . LEU B 1 49 ? -8.313 29.764 5.245 1.00 25.41 48 LEU B N 1
ATOM 1643 C CA . LEU B 1 49 ? -7.683 30.436 4.121 1.00 25.66 48 LEU B CA 1
ATOM 1644 C C . LEU B 1 49 ? -6.872 31.632 4.596 1.00 26.19 48 LEU B C 1
ATOM 1645 O O . LEU B 1 49 ? -5.717 31.817 4.191 1.00 25.29 48 LEU B O 1
ATOM 1650 N N . GLY B 1 50 ? -7.493 32.450 5.453 1.00 27.27 49 GLY B N 1
ATOM 1651 C CA . GLY B 1 50 ? -6.879 33.684 5.954 1.00 27.46 49 GLY B CA 1
ATOM 1652 C C . GLY B 1 50 ? -6.460 34.568 4.799 1.00 28.01 49 GLY B C 1
ATOM 1653 O O . GLY B 1 50 ? -7.234 34.816 3.870 1.00 28.36 49 GLY B O 1
ATOM 1654 N N . ASN B 1 51 ? -5.220 35.032 4.828 1.00 29.10 50 ASN B N 1
ATOM 1655 C CA . ASN B 1 51 ? -4.733 35.871 3.741 1.00 30.18 50 ASN B CA 1
ATOM 1656 C C . ASN B 1 51 ? -4.347 35.076 2.488 1.00 29.21 50 ASN B C 1
ATOM 1657 O O . ASN B 1 51 ? -4.119 35.659 1.434 1.00 29.52 50 ASN B O 1
ATOM 1662 N N . GLY B 1 52 ? -4.291 33.751 2.600 1.00 27.89 51 GLY B N 1
ATOM 1663 C CA . GLY B 1 52 ? -4.105 32.910 1.433 1.00 26.82 51 GLY B CA 1
ATOM 1664 C C . GLY B 1 52 ? -2.662 32.573 1.083 1.00 26.17 51 GLY B C 1
ATOM 1665 O O . GLY B 1 52 ? -2.429 31.929 0.069 1.00 24.62 51 GLY B O 1
ATOM 1666 N N . ARG B 1 53 ? -1.703 32.979 1.918 1.00 26.14 52 ARG B N 1
ATOM 1667 C CA A ARG B 1 53 ? -0.296 32.663 1.642 0.70 26.67 52 ARG B CA 1
ATOM 1668 C CA B ARG B 1 53 ? -0.282 32.664 1.697 0.30 26.16 52 ARG B CA 1
ATOM 1669 C C . ARG B 1 53 ? -0.066 31.166 1.582 1.00 25.68 52 ARG B C 1
ATOM 1670 O O . ARG B 1 53 ? 0.646 30.694 0.707 1.00 24.82 52 ARG B O 1
ATOM 1685 N N . THR B 1 54 ? -0.657 30.427 2.510 1.00 24.68 53 THR B N 1
ATOM 1686 C CA . THR B 1 54 ? -0.455 28.987 2.541 1.00 24.25 53 THR B CA 1
ATOM 1687 C C . THR B 1 54 ? -1.138 28.322 1.349 1.00 23.44 53 THR B C 1
ATOM 1688 O O . THR B 1 54 ? -0.549 27.455 0.711 1.00 22.54 53 THR B O 1
ATOM 1692 N N . TYR B 1 55 ? -2.365 28.732 1.036 1.00 22.24 54 TYR B N 1
ATOM 1693 C CA . TYR B 1 55 ? -3.014 28.242 -0.177 1.00 22.18 54 TYR B CA 1
ATOM 1694 C C . TYR B 1 55 ? -2.153 28.504 -1.419 1.00 22.28 54 TYR B C 1
ATOM 1695 O O . TYR B 1 55 ? -2.007 27.617 -2.279 1.00 21.88 54 TYR B O 1
ATOM 1704 N N . HIS B 1 56 ? -1.591 29.717 -1.517 1.00 22.22 55 HIS B N 1
ATOM 1705 C CA . HIS B 1 56 ? -0.718 30.072 -2.655 1.00 23.51 55 HIS B CA 1
ATOM 1706 C C . HIS B 1 56 ? 0.460 29.078 -2.743 1.00 22.69 55 HIS B C 1
ATOM 1707 O O . HIS B 1 56 ? 0.799 28.586 -3.816 1.00 23.69 55 HIS B O 1
ATOM 1714 N N . HIS B 1 57 ? 1.007 28.713 -1.596 1.00 22.47 56 HIS B N 1
ATOM 1715 C CA . HIS B 1 57 ? 2.097 27.725 -1.513 1.00 21.93 56 HIS B CA 1
ATOM 1716 C C . HIS B 1 57 ? 1.654 26.350 -1.974 1.00 22.20 56 HIS B C 1
ATOM 1717 O O . HIS B 1 57 ? 2.347 25.672 -2.762 1.00 20.88 56 HIS B O 1
ATOM 1724 N N . LEU B 1 58 ? 0.482 25.945 -1.501 1.00 21.42 57 LEU B N 1
ATOM 1725 C CA . LEU B 1 58 ? -0.067 24.661 -1.873 1.00 21.92 57 LEU B CA 1
ATOM 1726 C C . LEU B 1 58 ? -0.225 24.569 -3.377 1.00 22.16 57 LEU B C 1
ATOM 1727 O O . LEU B 1 58 ? 0.058 23.526 -3.961 1.00 22.64 57 LEU B O 1
ATOM 1732 N N . ARG B 1 59 ? -0.667 25.653 -4.006 1.00 23.81 58 ARG B N 1
ATOM 1733 C CA . ARG B 1 59 ? -0.872 25.660 -5.458 1.00 25.57 58 ARG B CA 1
ATOM 1734 C C . ARG B 1 59 ? 0.431 25.426 -6.212 1.00 26.23 58 ARG B C 1
ATOM 1735 O O . ARG B 1 59 ? 0.428 24.815 -7.266 1.00 26.01 58 ARG B O 1
ATOM 1743 N N . GLN B 1 60 ? 1.543 25.902 -5.666 1.00 26.42 59 GLN B N 1
ATOM 1744 C CA . GLN B 1 60 ? 2.838 25.729 -6.322 1.00 27.32 59 GLN B CA 1
ATOM 1745 C C . GLN B 1 60 ? 3.454 24.359 -6.103 1.00 26.56 59 GLN B C 1
ATOM 1746 O O . GLN B 1 60 ? 4.418 24.017 -6.793 1.00 27.03 59 GLN B O 1
ATOM 1752 N N . HIS B 1 61 ? 2.962 23.588 -5.138 1.00 25.35 60 HIS B N 1
ATOM 1753 C CA . HIS B 1 61 ? 3.637 22.338 -4.757 1.00 24.35 60 HIS B CA 1
ATOM 1754 C C . HIS B 1 61 ? 2.820 21.076 -4.943 1.00 23.98 60 HIS B C 1
ATOM 1755 O O . HIS B 1 61 ? 3.365 20.042 -5.275 1.00 23.13 60 HIS B O 1
ATOM 1762 N N . VAL B 1 62 ? 1.506 21.154 -4.735 1.00 23.16 61 VAL B N 1
ATOM 1763 C CA . VAL B 1 62 ? 0.628 20.019 -4.987 1.00 22.48 61 VAL B CA 1
ATOM 1764 C C . VAL B 1 62 ? 0.499 19.788 -6.479 1.00 22.84 61 VAL B C 1
ATOM 1765 O O . VAL B 1 62 ? 0.275 20.737 -7.235 1.00 22.81 61 VAL B O 1
ATOM 1769 N N . GLN B 1 63 ? 0.685 18.537 -6.889 1.00 22.86 62 GLN B N 1
ATOM 1770 C CA . GLN B 1 63 ? 0.567 18.126 -8.294 1.00 23.82 62 GLN B CA 1
ATOM 1771 C C . GLN B 1 63 ? -0.434 16.977 -8.439 1.00 24.30 62 GLN B C 1
ATOM 1772 O O . GLN B 1 63 ? -0.448 16.041 -7.636 1.00 25.62 62 GLN B O 1
ATOM 1778 N N . GLY B 1 64 ? -1.277 17.044 -9.460 1.00 24.95 63 GLY B N 1
ATOM 1779 C CA . GLY B 1 64 ? -2.207 15.940 -9.759 1.00 24.85 63 GLY B CA 1
ATOM 1780 C C . GLY B 1 64 ? -3.316 15.707 -8.742 1.00 25.42 63 GLY B C 1
ATOM 1781 O O . GLY B 1 64 ? -3.920 14.614 -8.713 1.00 27.23 63 GLY B O 1
ATOM 1782 N N . ARG B 1 65 ? -3.601 16.717 -7.925 1.00 24.09 64 ARG B N 1
ATOM 1783 C CA . ARG B 1 65 ? -4.690 16.651 -6.946 1.00 23.63 64 ARG B CA 1
ATOM 1784 C C . ARG B 1 65 ? -5.380 17.986 -6.807 1.00 23.15 64 ARG B C 1
ATOM 1785 O O . ARG B 1 65 ? -4.762 19.027 -6.982 1.00 22.74 64 ARG B O 1
ATOM 1793 N N . GLU B 1 66 ? -6.664 17.945 -6.448 1.00 23.15 65 GLU B N 1
ATOM 1794 C CA A GLU B 1 66 ? -7.425 19.164 -6.173 0.50 23.08 65 GLU B CA 1
ATOM 1795 C CA B GLU B 1 66 ? -7.430 19.155 -6.161 0.50 22.94 65 GLU B CA 1
ATOM 1796 C C . GLU B 1 66 ? -7.146 19.649 -4.751 1.00 22.45 65 GLU B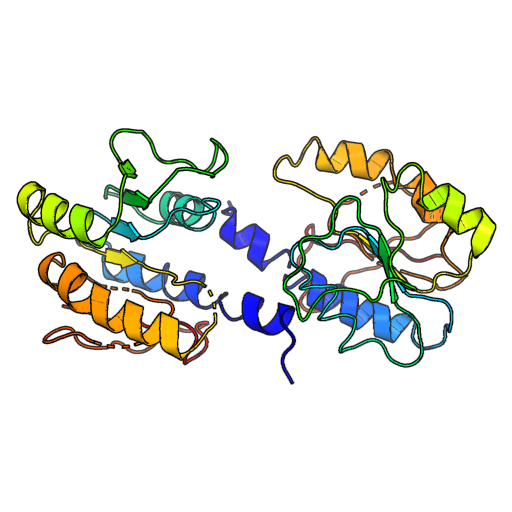 C 1
ATOM 1797 O O . GLU B 1 66 ? -6.842 18.857 -3.868 1.00 21.87 65 GLU B O 1
ATOM 1808 N N . ILE B 1 67 ? -7.272 20.960 -4.551 1.00 21.36 66 ILE B N 1
ATOM 1809 C CA . ILE B 1 67 ? -7.156 21.575 -3.242 1.00 20.35 66 ILE B CA 1
ATOM 1810 C C . ILE B 1 67 ? -8.502 22.220 -2.914 1.00 20.09 66 ILE B C 1
ATOM 1811 O O . ILE B 1 67 ? -8.951 23.092 -3.644 1.00 21.99 66 ILE B O 1
ATOM 1816 N N . TYR B 1 68 ? -9.152 21.748 -1.859 1.00 20.57 67 TYR B N 1
ATOM 1817 C CA . TYR B 1 68 ? -10.359 22.399 -1.319 1.00 20.70 67 TYR B CA 1
ATOM 1818 C C . TYR B 1 68 ? -9.969 23.200 -0.068 1.00 21.18 67 TYR B C 1
ATOM 1819 O O . TYR B 1 68 ? -9.219 22.705 0.774 1.00 21.74 67 TYR B O 1
ATOM 1828 N N . VAL B 1 69 ? -10.493 24.419 0.035 1.00 21.40 68 VAL B N 1
ATOM 1829 C CA . VAL B 1 69 ? -10.229 25.321 1.148 1.00 21.82 68 VAL B CA 1
ATOM 1830 C C . VAL B 1 69 ? -11.516 25.541 1.963 1.00 21.57 68 VAL B C 1
ATOM 1831 O O . VAL B 1 69 ? -12.568 25.893 1.421 1.00 22.02 68 VAL B O 1
ATOM 1835 N N . PHE B 1 70 ? -11.403 25.295 3.254 1.00 22.77 69 PHE B N 1
ATOM 1836 C CA . PHE B 1 70 ? -12.496 25.487 4.212 1.00 23.20 69 PHE B CA 1
ATOM 1837 C C . PHE B 1 70 ? -12.279 26.838 4.875 1.00 24.52 69 PHE B C 1
ATOM 1838 O O . PHE B 1 70 ? -11.196 27.106 5.403 1.00 25.31 69 PHE B O 1
ATOM 1846 N N . GLU B 1 71 ? -13.290 27.698 4.831 1.00 25.77 70 GLU B N 1
ATOM 1847 C CA . GLU B 1 71 ? -13.190 29.028 5.399 1.00 27.63 70 GLU B CA 1
ATOM 1848 C C . GLU B 1 71 ? -14.566 29.514 5.826 1.00 28.88 70 GLU B C 1
ATOM 1849 O O . GLU B 1 71 ? -15.541 29.255 5.153 1.00 27.72 70 GLU B O 1
ATOM 1855 N N . ARG B 1 72 ? -14.605 30.274 6.908 1.00 32.08 71 ARG B N 1
ATOM 1856 C CA . ARG B 1 72 ? -15.822 31.017 7.302 1.00 34.77 71 ARG B CA 1
ATOM 1857 C C . ARG B 1 72 ? -16.182 32.106 6.301 1.00 35.64 71 ARG B C 1
ATOM 1858 O O . ARG B 1 72 ? -17.227 32.047 5.681 1.00 36.57 71 ARG B O 1
ATOM 1866 N N . ALA B 1 73 ? -15.316 33.093 6.122 1.00 36.98 72 ALA B N 1
ATOM 1867 C CA . ALA B 1 73 ? -15.583 34.172 5.156 1.00 38.01 72 ALA B CA 1
ATOM 1868 C C . ALA B 1 73 ? -14.294 34.540 4.464 1.00 38.97 72 ALA B C 1
ATOM 1869 O O . ALA B 1 73 ? -13.259 34.684 5.125 1.00 39.68 72 ALA B O 1
ATOM 1871 N N . VAL B 1 74 ? -14.349 34.700 3.142 1.00 39.80 73 VAL B N 1
ATOM 1872 C CA . VAL B 1 74 ? -13.140 34.950 2.357 1.00 40.28 73 VAL B CA 1
ATOM 1873 C C . VAL B 1 74 ? -12.657 36.384 2.590 1.00 41.06 73 VAL B C 1
ATOM 1874 O O . VAL B 1 74 ? -13.450 37.329 2.528 1.00 41.13 73 VAL B O 1
ATOM 1878 N N . ALA B 1 75 ? -11.363 36.520 2.891 1.00 41.36 74 ALA B N 1
ATOM 1879 C CA . ALA B 1 75 ? -10.717 37.822 3.086 1.00 41.78 74 ALA B CA 1
ATOM 1880 C C . ALA B 1 75 ? -9.308 37.845 2.460 1.00 42.16 74 ALA B C 1
ATOM 1881 O O . ALA B 1 75 ? -8.439 38.598 2.903 1.00 42.76 74 ALA B O 1
ATOM 1883 N N . SER B 1 76 ? -9.102 37.028 1.427 1.00 42.20 75 SER B N 1
ATOM 1884 C CA . SER B 1 76 ? -7.813 36.910 0.757 1.00 42.41 75 SER B CA 1
ATOM 1885 C C . SER B 1 76 ? -7.834 37.765 -0.497 1.00 42.76 75 SER B C 1
ATOM 1886 O O . SER B 1 76 ? -8.902 38.024 -1.067 1.00 43.11 75 SER B O 1
ATOM 1889 N N . HIS B 1 77 ? -6.663 38.208 -0.930 1.00 43.46 76 HIS B N 1
ATOM 1890 C CA . HIS B 1 77 ? -6.531 38.877 -2.227 1.00 43.89 76 HIS B CA 1
ATOM 1891 C C . HIS B 1 77 ? -6.892 37.866 -3.339 1.00 43.59 76 HIS B C 1
ATOM 1892 O O . HIS B 1 77 ? -6.711 36.656 -3.148 1.00 43.26 76 HIS B O 1
ATOM 1899 N N . PRO B 1 78 ? -7.426 38.353 -4.487 1.00 43.10 77 PRO B N 1
ATOM 1900 C CA . PRO B 1 78 ? -7.724 37.499 -5.653 1.00 42.81 77 PRO B CA 1
ATOM 1901 C C . PRO B 1 78 ? -6.597 36.543 -6.099 1.00 42.23 77 PRO B C 1
ATOM 1902 O O . PRO B 1 78 ? -6.881 35.408 -6.501 1.00 42.60 77 PRO B O 1
ATOM 1906 N N . ASP B 1 79 ? -5.345 36.986 -6.006 1.00 41.30 78 ASP B N 1
ATOM 1907 C CA . ASP B 1 79 ? -4.190 36.162 -6.397 1.00 40.61 78 ASP B CA 1
ATOM 1908 C C . ASP B 1 79 ? -3.977 34.921 -5.508 1.00 39.26 78 ASP B C 1
ATOM 1909 O O . ASP B 1 79 ? -3.246 33.997 -5.894 1.00 38.79 78 ASP B O 1
ATOM 1914 N N . SER B 1 80 ? -4.618 34.910 -4.333 1.00 37.58 79 SER B N 1
ATOM 1915 C CA . SER B 1 80 ? -4.548 33.784 -3.397 1.00 36.37 79 SER B CA 1
ATOM 1916 C C . SER B 1 80 ? -5.940 33.359 -2.924 1.00 34.90 79 SER B C 1
ATOM 1917 O O . SER B 1 80 ? -6.125 33.018 -1.767 1.00 34.70 79 SER B O 1
ATOM 1920 N N . THR B 1 81 ? -6.913 33.410 -3.820 1.00 34.07 80 THR B N 1
ATOM 1921 C CA . THR B 1 81 ? -8.274 32.975 -3.506 1.00 33.07 80 THR B CA 1
ATOM 1922 C C . THR B 1 81 ? -8.579 31.790 -4.392 1.00 31.77 80 THR B C 1
ATOM 1923 O O . THR B 1 81 ? -8.424 31.889 -5.606 1.00 31.43 80 THR B O 1
ATOM 1927 N N . PRO B 1 82 ? -9.023 30.668 -3.804 1.00 30.52 81 PRO B N 1
ATOM 1928 C CA . PRO B 1 82 ? -9.387 29.521 -4.632 1.00 29.61 81 PRO B CA 1
ATOM 1929 C C . PRO B 1 82 ? -10.583 29.830 -5.512 1.00 28.93 81 PRO B C 1
ATOM 1930 O O . PRO B 1 82 ? -11.345 30.740 -5.187 1.00 28.00 81 PRO B O 1
ATOM 1934 N N . PRO B 1 83 ? -10.745 29.072 -6.606 1.00 28.41 82 PRO B N 1
ATOM 1935 C CA . PRO B 1 83 ? -11.971 29.121 -7.400 1.00 28.62 82 PRO B CA 1
ATOM 1936 C C . PRO B 1 83 ? -13.185 28.733 -6.555 1.00 27.94 82 PRO B C 1
ATOM 1937 O O . PRO B 1 83 ? -13.058 27.930 -5.617 1.00 27.02 82 PRO B O 1
ATOM 1941 N N . GLU B 1 84 ? -14.344 29.282 -6.921 1.00 28.05 83 GLU B N 1
ATOM 1942 C CA A GLU B 1 84 ? -15.601 29.054 -6.196 0.50 28.10 83 GLU B CA 1
ATOM 1943 C CA B GLU B 1 84 ? -15.582 29.062 -6.175 0.50 28.05 83 GLU B CA 1
ATOM 1944 C C . GLU B 1 84 ? -15.830 27.576 -5.956 1.00 27.73 83 GLU B C 1
ATOM 1945 O O . GLU B 1 84 ? -16.197 27.161 -4.856 1.00 27.44 83 GLU B O 1
ATOM 1956 N N . ALA B 1 85 ? -15.603 26.785 -7.002 1.00 27.01 84 ALA B N 1
ATOM 1957 C CA . ALA B 1 85 ? -15.841 25.353 -6.948 1.00 26.78 84 ALA B CA 1
ATOM 1958 C C . ALA B 1 85 ? -15.036 24.639 -5.853 1.00 26.73 84 ALA B C 1
ATOM 1959 O O . ALA B 1 85 ? -15.458 23.587 -5.374 1.00 26.75 84 ALA B O 1
ATOM 1961 N N . GLN B 1 86 ? -13.899 25.211 -5.440 1.00 26.32 85 GLN B N 1
ATOM 1962 C CA . GLN B 1 86 ? -13.018 24.579 -4.433 1.00 26.71 85 GLN B CA 1
ATOM 1963 C C . GLN B 1 86 ? -13.067 25.263 -3.066 1.00 26.27 85 GLN B C 1
ATOM 1964 O O . GLN B 1 86 ? -12.247 24.985 -2.204 1.00 25.82 85 GLN B O 1
ATOM 1970 N N . LEU B 1 87 ? -14.028 26.160 -2.882 1.00 26.41 86 LEU B N 1
ATOM 1971 C CA . LEU B 1 87 ? -14.195 26.892 -1.623 1.00 27.37 86 LEU B CA 1
ATOM 1972 C C . LEU B 1 87 ? -15.373 26.248 -0.878 1.00 26.70 86 LEU B C 1
ATOM 1973 O O . LEU B 1 87 ? -16.451 26.137 -1.439 1.00 27.13 86 LEU B O 1
ATOM 1978 N N . ILE B 1 88 ? -15.151 25.791 0.350 1.00 25.74 87 ILE B N 1
ATOM 1979 C CA . ILE B 1 88 ? -16.211 25.185 1.166 1.00 24.76 87 ILE B CA 1
ATOM 1980 C C . ILE B 1 88 ? -16.447 26.152 2.324 1.00 24.36 87 ILE B C 1
ATOM 1981 O O . ILE B 1 88 ? -15.667 26.204 3.260 1.00 23.01 87 ILE B O 1
ATOM 1986 N N . LEU B 1 89 ? -17.516 26.946 2.216 1.00 24.39 88 LEU B N 1
ATOM 1987 C CA . LEU B 1 89 ? -17.719 28.089 3.114 1.00 24.60 88 LEU B CA 1
ATOM 1988 C C . LEU B 1 89 ? -18.592 27.686 4.292 1.00 24.10 88 LEU B C 1
ATOM 1989 O O . LEU B 1 89 ? -19.579 27.006 4.098 1.00 23.45 88 LEU B O 1
ATOM 1994 N N . GLY B 1 90 ? -18.209 28.122 5.491 1.00 23.96 89 GLY B N 1
ATOM 1995 C CA . GLY B 1 90 ? -19.000 27.944 6.697 1.00 23.68 89 GLY B CA 1
ATOM 1996 C C . GLY B 1 90 ? -18.173 27.447 7.867 1.00 23.36 89 GLY B C 1
ATOM 1997 O O . GLY B 1 90 ? -16.972 27.226 7.738 1.00 23.59 89 GLY B O 1
ATOM 1998 N N . ASP B 1 91 ? -18.842 27.255 8.998 1.00 21.97 90 ASP B N 1
ATOM 1999 C CA . ASP B 1 91 ? -18.239 26.747 10.240 1.00 22.17 90 ASP B CA 1
ATOM 2000 C C . ASP B 1 91 ? -17.817 25.294 10.011 1.00 22.02 90 ASP B C 1
ATOM 2001 O O . ASP B 1 91 ? -18.641 24.472 9.569 1.00 20.17 90 ASP B O 1
ATOM 2006 N N . ILE B 1 92 ? -16.543 24.961 10.269 1.00 22.51 91 ILE B N 1
ATOM 2007 C CA . ILE B 1 92 ? -16.096 23.580 10.027 1.00 22.53 91 ILE B CA 1
ATOM 2008 C C . ILE B 1 92 ? -16.777 22.525 10.883 1.00 21.55 91 ILE B C 1
ATOM 2009 O O . ILE B 1 92 ? -16.769 21.360 10.490 1.00 20.62 91 ILE B O 1
ATOM 2014 N N . ARG B 1 93 ? -17.420 22.915 11.988 1.00 21.00 92 ARG B N 1
ATOM 2015 C CA . ARG B 1 93 ? -18.179 21.931 12.776 1.00 20.73 92 ARG B CA 1
ATOM 2016 C C . ARG B 1 93 ? -19.308 21.342 11.931 1.00 20.31 92 ARG B C 1
ATOM 2017 O O . ARG B 1 93 ? -19.720 20.191 12.130 1.00 20.74 92 ARG B O 1
ATOM 2025 N N . GLU B 1 94 ? -19.808 22.138 10.995 1.00 19.61 93 GLU B N 1
ATOM 2026 C CA . GLU B 1 94 ? -20.836 21.695 10.072 1.00 19.13 93 GLU B CA 1
ATOM 2027 C C . GLU B 1 94 ? -20.267 21.238 8.732 1.00 19.31 93 GLU B C 1
ATOM 2028 O O . GLU B 1 94 ? -20.762 20.262 8.153 1.00 20.01 93 GLU B O 1
ATOM 2034 N N . THR B 1 95 ? -19.278 21.960 8.208 1.00 19.34 94 THR B N 1
ATOM 2035 C CA . THR B 1 95 ? -18.831 21.732 6.834 1.00 19.99 94 THR B CA 1
ATOM 2036 C C . THR B 1 95 ? -17.928 20.510 6.704 1.00 20.45 94 THR B C 1
ATOM 2037 O O . THR B 1 95 ? -17.953 19.865 5.652 1.00 20.35 94 THR B O 1
ATOM 2041 N N . LEU B 1 96 ? -17.192 20.140 7.751 1.00 19.98 95 LEU B N 1
ATOM 2042 C CA . LEU B 1 96 ? -16.432 18.878 7.667 1.00 21.12 95 LEU B CA 1
ATOM 2043 C C . LEU B 1 96 ? -17.389 17.662 7.556 1.00 21.94 95 LEU B C 1
ATOM 2044 O O . LEU B 1 96 ? -17.256 16.860 6.624 1.00 22.23 95 LEU B O 1
ATOM 2049 N N . PRO B 1 97 ? -18.363 17.528 8.487 1.00 22.68 96 PRO B N 1
ATOM 2050 C CA . PRO B 1 97 ? -19.341 16.448 8.322 1.00 23.47 96 PRO B CA 1
ATOM 2051 C C . PRO B 1 97 ? -20.117 16.471 7.003 1.00 23.90 96 PRO B C 1
ATOM 2052 O O . PRO B 1 97 ? -20.373 15.405 6.433 1.00 24.94 96 PRO B O 1
ATOM 2056 N N . ALA B 1 98 ? -20.499 17.649 6.522 1.00 23.94 97 ALA B N 1
ATOM 2057 C CA . ALA B 1 98 ? -21.186 17.743 5.247 1.00 24.33 97 ALA B CA 1
ATOM 2058 C C . ALA B 1 98 ? -20.263 17.272 4.110 1.00 24.72 97 ALA B C 1
ATOM 2059 O O . ALA B 1 98 ? -20.684 16.562 3.177 1.00 25.30 97 ALA B O 1
ATOM 2061 N N . THR B 1 99 ? -18.997 17.659 4.183 1.00 24.11 98 THR B N 1
ATOM 2062 C CA . THR B 1 99 ? -18.042 17.248 3.166 1.00 23.99 98 THR B CA 1
ATOM 2063 C C . THR B 1 99 ? -17.811 15.717 3.205 1.00 24.41 98 THR B C 1
ATOM 2064 O O . THR B 1 99 ? -17.663 15.061 2.141 1.00 24.77 98 THR B O 1
ATOM 2068 N N . LEU B 1 100 ? -17.781 15.143 4.404 1.00 24.13 99 LEU B N 1
ATOM 2069 C CA . LEU B 1 100 ? -17.614 13.694 4.532 1.00 24.76 99 LEU B CA 1
ATOM 2070 C C . LEU B 1 100 ? -18.708 12.912 3.784 1.00 26.36 99 LEU B C 1
ATOM 2071 O O . LEU B 1 100 ? -18.420 11.892 3.140 1.00 26.00 99 LEU B O 1
ATOM 2076 N N . GLU B 1 101 ? -19.952 13.386 3.862 1.00 27.47 100 GLU B N 1
ATOM 2077 C CA . GLU B 1 101 ? -21.059 12.716 3.181 1.00 28.91 100 GLU B CA 1
ATOM 2078 C C . GLU B 1 101 ? -20.882 12.835 1.670 1.00 30.09 100 GLU B C 1
ATOM 2079 O O . GLU B 1 101 ? -21.225 11.924 0.925 1.00 30.46 100 GLU B O 1
ATOM 2082 N N . ARG B 1 102 ? -20.292 13.943 1.235 1.00 30.75 101 ARG B N 1
ATOM 2083 C CA . ARG B 1 102 ? -20.082 14.263 -0.180 1.00 31.46 101 ARG B CA 1
ATOM 2084 C C . ARG B 1 102 ? -18.894 13.528 -0.834 1.00 31.45 101 ARG B C 1
ATOM 2085 O O . ARG B 1 102 ? -19.012 13.012 -1.946 1.00 31.28 101 ARG B O 1
ATOM 2093 N N . PHE B 1 103 ? -17.752 13.486 -0.148 1.00 30.82 102 PHE B N 1
ATOM 2094 C CA . PHE B 1 103 ? -16.524 12.924 -0.704 1.00 30.41 102 PHE B CA 1
ATOM 2095 C C . PHE B 1 103 ? -15.996 11.670 0.005 1.00 30.08 102 PHE B C 1
ATOM 2096 O O . PHE B 1 103 ? -15.103 11.016 -0.517 1.00 30.61 102 PHE B O 1
ATOM 2104 N N . GLY B 1 104 ? -16.484 11.347 1.197 1.00 29.65 103 GLY B N 1
ATOM 2105 C CA . GLY B 1 104 ? -15.996 10.150 1.906 1.00 28.98 103 GLY B CA 1
ATOM 2106 C C . GLY B 1 104 ? -14.536 10.210 2.343 1.00 28.51 103 GLY B C 1
ATOM 2107 O O . GLY B 1 104 ? -13.954 11.291 2.427 1.00 27.28 103 GLY B O 1
ATOM 2108 N N . ALA B 1 105 ? -13.950 9.048 2.638 1.00 27.35 104 ALA B N 1
ATOM 2109 C CA . ALA B 1 105 ? -12.639 8.969 3.276 1.00 27.58 104 ALA B 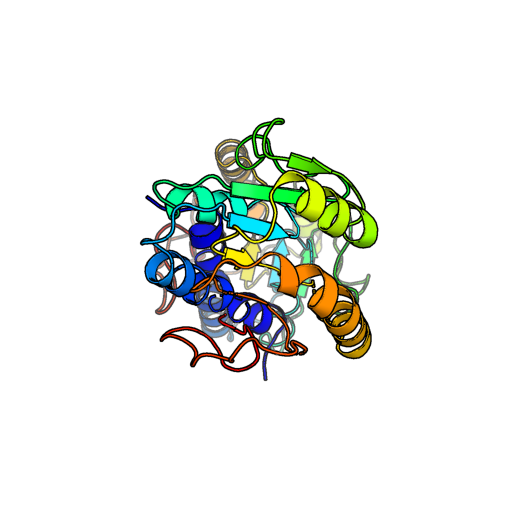CA 1
ATOM 2110 C C . ALA B 1 105 ? -11.554 8.921 2.207 1.00 26.90 104 ALA B C 1
ATOM 2111 O O . ALA B 1 105 ? -10.787 7.967 2.136 1.00 27.18 104 ALA B O 1
ATOM 2113 N N . THR B 1 106 ? -11.512 9.954 1.368 1.00 26.11 105 THR B N 1
ATOM 2114 C CA . THR B 1 106 ? -10.631 9.997 0.228 1.00 25.92 105 THR B CA 1
ATOM 2115 C C . THR B 1 106 ? -9.541 11.072 0.298 1.0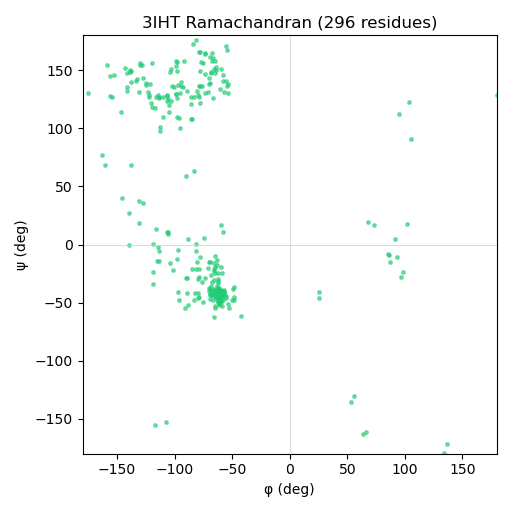0 24.83 105 THR B C 1
ATOM 2116 O O . THR B 1 106 ? -8.743 11.174 -0.622 1.00 24.69 105 THR B O 1
ATOM 2120 N N . ALA B 1 107 ? -9.501 11.888 1.345 1.00 23.60 106 ALA B N 1
ATOM 2121 C CA . ALA B 1 107 ? -8.524 12.976 1.380 1.00 23.07 106 ALA B CA 1
ATOM 2122 C C . ALA B 1 107 ? -7.121 12.408 1.527 1.00 22.82 106 ALA B C 1
ATOM 2123 O O . ALA B 1 107 ? -6.896 11.487 2.325 1.00 22.02 106 ALA B O 1
ATOM 2125 N N . SER B 1 108 ? -6.184 13.001 0.791 1.00 22.47 107 SER B N 1
ATOM 2126 C CA . SER B 1 108 ? -4.761 12.601 0.858 1.00 22.23 107 SER B CA 1
ATOM 2127 C C . SER B 1 108 ? -3.991 13.386 1.900 1.00 22.34 107 SER B C 1
ATOM 2128 O O . SER B 1 108 ? -3.011 12.887 2.471 1.00 22.39 107 SER B O 1
ATOM 2131 N N . LEU B 1 109 ? -4.430 14.617 2.159 1.00 21.89 108 LEU B N 1
ATOM 2132 C CA . LEU B 1 109 ? -3.687 15.523 3.031 1.00 22.71 108 LEU B CA 1
ATOM 2133 C C . LEU B 1 109 ? -4.647 16.539 3.600 1.00 22.66 108 LEU B C 1
ATOM 2134 O O . LEU B 1 109 ? -5.367 17.184 2.840 1.00 22.43 108 LEU B O 1
ATOM 2139 N N . VAL B 1 110 ? -4.635 16.675 4.923 1.00 22.93 109 VAL B N 1
ATOM 2140 C CA . VAL B 1 110 ? -5.412 17.711 5.599 1.00 22.89 109 VAL B CA 1
ATOM 2141 C C . VAL B 1 110 ? -4.452 18.573 6.419 1.00 23.59 109 VAL B C 1
ATOM 2142 O O . VAL B 1 110 ? -3.660 18.037 7.215 1.00 23.06 109 VAL B O 1
ATOM 2146 N N . HIS B 1 111 ? -4.525 19.883 6.206 1.00 23.82 110 HIS B N 1
ATOM 2147 C CA . HIS B 1 111 ? -3.659 20.836 6.890 1.00 25.62 110 HIS B CA 1
ATOM 2148 C C . HIS B 1 111 ? -4.449 21.871 7.689 1.00 26.56 110 HIS B C 1
ATOM 2149 O O . HIS B 1 111 ? -5.444 22.412 7.215 1.00 26.65 110 HIS B O 1
ATOM 2156 N N . ALA B 1 112 ? -3.967 22.171 8.891 1.00 28.44 111 ALA B N 1
ATOM 2157 C CA . ALA B 1 112 ? -4.535 23.249 9.706 1.00 30.45 111 ALA B CA 1
ATOM 2158 C C . ALA B 1 112 ? -3.464 24.045 10.458 1.00 32.18 111 ALA B C 1
ATOM 2159 O O . ALA B 1 112 ? -2.623 23.437 11.105 1.00 31.11 111 ALA B O 1
ATOM 2161 N N . ASP B 1 113 ? -3.537 25.390 10.385 1.00 34.80 112 ASP B N 1
ATOM 2162 C CA . ASP B 1 113 ? -2.936 26.303 11.388 1.00 36.55 112 ASP B CA 1
ATOM 2163 C C . ASP B 1 113 ? -4.007 26.939 12.256 1.00 37.92 112 ASP B C 1
ATOM 2164 O O . ASP B 1 113 ? -4.962 27.538 11.758 1.00 37.70 112 ASP B O 1
ATOM 2169 N N . LEU B 1 114 ? -3.835 26.847 13.567 1.00 39.25 113 LEU B N 1
ATOM 2170 C CA . LEU B 1 114 ? -4.886 27.282 14.471 1.00 41.10 113 LEU B CA 1
ATOM 2171 C C . LEU B 1 114 ? -4.934 28.806 14.685 1.00 42.51 113 LEU B C 1
ATOM 2172 O O . LEU B 1 114 ? -6.014 29.397 14.629 1.00 43.89 113 LEU B O 1
ATOM 2177 N N . GLY B 1 115 ? -3.792 29.432 14.927 1.00 43.91 114 GLY B N 1
ATOM 2178 C CA . GLY B 1 115 ? -3.751 30.861 15.283 1.00 44.94 114 GLY B CA 1
ATOM 2179 C C . GLY B 1 115 ? -3.471 31.076 16.765 1.00 45.72 114 GLY B C 1
ATOM 2180 O O . GLY B 1 115 ? -4.398 31.164 17.599 1.00 47.10 114 GLY B O 1
ATOM 2181 N N . HIS B 1 117 ? -2.220 31.477 19.240 1.00 53.87 116 HIS B N 1
ATOM 2182 C CA . HIS B 1 117 ? -1.054 31.210 20.083 1.00 53.93 116 HIS B CA 1
ATOM 2183 C C . HIS B 1 117 ? -1.428 30.929 21.559 1.00 53.65 116 HIS B C 1
ATOM 2184 O O . HIS B 1 117 ? -0.539 30.677 22.390 1.00 53.90 116 HIS B O 1
ATOM 2191 N N . ASN B 1 118 ? -2.731 30.966 21.867 1.00 53.11 117 ASN B N 1
ATOM 2192 C CA . ASN B 1 118 ? -3.264 30.760 23.222 1.00 52.47 117 ASN B CA 1
ATOM 2193 C C . ASN B 1 118 ? -3.496 29.262 23.597 1.00 51.70 117 ASN B C 1
ATOM 2194 O O . ASN B 1 118 ? -4.461 28.632 23.139 1.00 51.89 117 ASN B O 1
ATOM 2199 N N . ARG B 1 119 ? -2.642 28.742 24.483 1.00 50.20 118 ARG B N 1
ATOM 2200 C CA . ARG B 1 119 ? -2.583 27.315 24.806 1.00 48.98 118 ARG B CA 1
ATOM 2201 C C . ARG B 1 119 ? -3.944 26.617 24.971 1.00 47.93 118 ARG B C 1
ATOM 2202 O O . ARG B 1 119 ? -4.255 25.699 24.211 1.00 47.27 118 ARG B O 1
ATOM 2204 N N . GLU B 1 120 ? -4.740 27.055 25.950 1.00 46.83 119 GLU B N 1
ATOM 2205 C CA . GLU B 1 120 ? -5.968 26.343 26.345 1.00 46.49 119 GLU B CA 1
ATOM 2206 C C . GLU B 1 120 ? -7.046 26.313 25.265 1.00 45.35 119 GLU B C 1
ATOM 2207 O O . GLU B 1 120 ? -7.714 25.291 25.090 1.00 44.87 119 GLU B O 1
ATOM 2213 N N . LYS B 1 121 ? -7.249 27.448 24.594 1.00 44.31 120 LYS B N 1
ATOM 2214 C CA . LYS B 1 121 ? -8.275 27.566 23.543 1.00 43.73 120 LYS B CA 1
ATOM 2215 C C . LYS B 1 121 ? -7.936 26.655 22.369 1.00 41.98 120 LYS B C 1
ATOM 2216 O O . LYS B 1 121 ? -8.738 25.813 21.975 1.00 42.01 120 LYS B O 1
ATOM 2222 N N . ASN B 1 122 ? -6.726 26.832 21.851 1.00 40.61 121 ASN B N 1
ATOM 2223 C CA . ASN B 1 122 ? -6.157 25.970 20.816 1.00 39.51 121 ASN B CA 1
ATOM 2224 C C . ASN B 1 122 ? -6.304 24.501 21.136 1.00 38.23 121 ASN B C 1
ATOM 2225 O O . ASN B 1 122 ? -6.742 23.712 20.290 1.00 37.77 121 ASN B O 1
ATOM 2230 N N . ASP B 1 123 ? -5.952 24.135 22.365 1.00 36.59 122 ASP B N 1
ATOM 2231 C CA . ASP B 1 123 ? -6.035 22.747 22.756 1.00 35.16 122 ASP B CA 1
ATOM 2232 C C . ASP B 1 123 ? -7.474 22.253 22.750 1.00 34.25 122 ASP B C 1
ATOM 2233 O O . ASP B 1 123 ? -7.740 21.135 22.298 1.00 32.79 122 ASP B O 1
ATOM 2238 N N . ARG B 1 124 ? -8.407 23.069 23.250 1.00 33.23 123 ARG B N 1
ATOM 2239 C CA . ARG B 1 124 ? -9.814 22.660 23.223 1.00 32.65 123 ARG B CA 1
ATOM 2240 C C . ARG B 1 124 ? -10.284 22.515 21.779 1.00 31.02 123 ARG B C 1
ATOM 2241 O O . ARG B 1 124 ? -10.968 21.559 21.440 1.00 31.01 123 ARG B O 1
ATOM 2246 N N . PHE B 1 125 ? -9.858 23.437 20.932 1.00 30.68 124 PHE B N 1
ATOM 2247 C CA . PHE B 1 125 ? -10.213 23.401 19.513 1.00 30.67 124 PHE B CA 1
ATOM 2248 C C . PHE B 1 125 ? -9.570 22.206 18.790 1.00 29.77 124 PHE B C 1
ATOM 2249 O O . PHE B 1 125 ? -10.209 21.568 17.961 1.00 28.36 124 PHE B O 1
ATOM 2257 N N . ALA B 1 126 ? -8.318 21.895 19.124 1.00 29.13 125 ALA B N 1
ATOM 2258 C CA . ALA B 1 126 ? -7.665 20.699 18.573 1.00 28.86 125 ALA B CA 1
ATOM 2259 C C . ALA B 1 126 ? -8.434 19.435 18.966 1.00 28.08 125 ALA B C 1
ATOM 2260 O O . ALA B 1 126 ? -8.634 18.538 18.146 1.00 27.31 125 ALA B O 1
ATOM 2262 N N . ARG B 1 127 ? -8.905 19.389 20.211 1.00 28.03 126 ARG B N 1
ATOM 2263 C CA . ARG B 1 127 ? -9.734 18.275 20.677 1.00 28.43 126 ARG B CA 1
ATOM 2264 C C . ARG B 1 127 ? -11.085 18.217 19.966 1.00 28.32 126 ARG B C 1
ATOM 2265 O O . ARG B 1 127 ? -11.557 17.151 19.627 1.00 28.43 126 ARG B O 1
ATOM 2273 N N . LEU B 1 128 ? -11.685 19.371 19.728 1.00 28.80 127 LEU B N 1
ATOM 2274 C CA . LEU B 1 128 ? -12.959 19.449 18.982 1.00 29.41 127 LEU B CA 1
ATOM 2275 C C . LEU B 1 128 ? -12.837 18.936 17.545 1.00 28.36 127 LEU B C 1
ATOM 2276 O O . LEU B 1 128 ? -13.655 18.139 17.098 1.00 28.57 127 LEU B O 1
ATOM 2281 N N . ILE B 1 129 ? -11.822 19.414 16.822 1.00 27.57 128 ILE B N 1
ATOM 2282 C CA . ILE B 1 129 ? -11.725 19.120 15.379 1.00 26.95 128 ILE B CA 1
ATOM 2283 C C . ILE B 1 129 ? -11.051 17.791 15.054 1.00 25.61 128 ILE B C 1
ATOM 2284 O O . ILE B 1 129 ? -11.293 17.233 13.976 1.00 25.13 128 ILE B O 1
ATOM 2289 N N . SER B 1 130 ? -10.262 17.253 15.982 1.00 24.52 129 SER B N 1
ATOM 2290 C CA . SER B 1 130 ? -9.602 15.960 15.714 1.00 24.80 129 SER B CA 1
ATOM 2291 C C . SER B 1 130 ? -10.596 14.870 15.261 1.00 24.71 129 SER B C 1
ATOM 2292 O O . SER B 1 130 ? -10.409 14.265 14.193 1.00 24.72 129 SER B O 1
ATOM 2295 N N . PRO B 1 131 ? -11.660 14.606 16.054 1.00 24.72 130 PRO B N 1
ATOM 2296 C CA . PRO B 1 131 ? -12.615 13.596 15.589 1.00 24.30 130 PRO B CA 1
ATOM 2297 C C . PRO B 1 131 ? -13.384 13.987 14.308 1.00 23.98 130 PRO B C 1
ATOM 2298 O O . PRO B 1 131 ? -13.854 13.095 13.596 1.00 23.94 130 PRO B O 1
ATOM 2302 N N . LEU B 1 132 ? -13.502 15.281 14.001 1.00 23.73 131 LEU B N 1
ATOM 2303 C CA . LEU B 1 132 ? -14.105 15.706 12.726 1.00 23.58 131 LEU B CA 1
ATOM 2304 C C . LEU B 1 132 ? -13.221 15.399 11.529 1.00 23.53 131 LEU B C 1
ATOM 2305 O O . LEU B 1 132 ? -13.723 15.040 10.462 1.00 23.67 131 LEU B O 1
ATOM 2310 N N . ILE B 1 133 ? -11.907 15.553 11.714 1.00 22.56 132 ILE B N 1
ATOM 2311 C CA . ILE B 1 133 ? -10.938 15.420 10.613 1.00 22.59 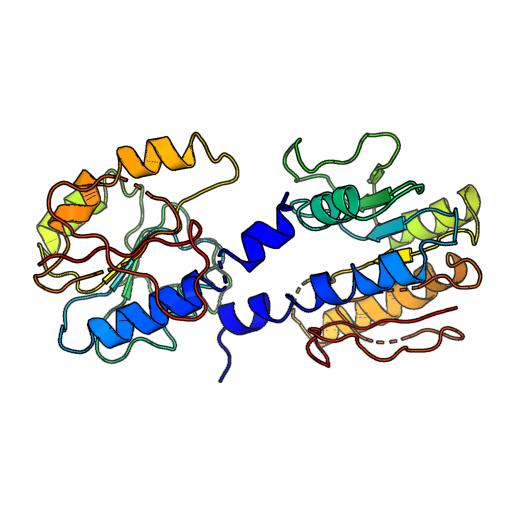132 ILE B CA 1
ATOM 2312 C C . ILE B 1 133 ? -10.652 13.943 10.310 1.00 22.72 132 ILE B C 1
ATOM 2313 O O . ILE B 1 133 ? -10.569 13.542 9.144 1.00 22.73 132 ILE B O 1
ATOM 2318 N N . GLU B 1 134 ? -10.502 13.141 11.363 1.00 23.25 133 GLU B N 1
ATOM 2319 C CA . GLU B 1 134 ? -9.972 11.781 11.222 1.00 24.98 133 GLU B CA 1
ATOM 2320 C C . GLU B 1 134 ? -10.636 10.895 10.138 1.00 25.15 133 GLU B C 1
ATOM 2321 O O . GLU B 1 134 ? -9.923 10.286 9.339 1.00 25.20 133 GLU B O 1
ATOM 2327 N N . PRO B 1 135 ? -11.987 10.835 10.092 1.00 25.27 134 PRO B N 1
ATOM 2328 C CA . PRO B 1 135 ? -12.675 10.001 9.101 1.00 25.11 134 PRO B CA 1
ATOM 2329 C C . PRO B 1 135 ? -12.449 10.400 7.642 1.00 24.83 134 PRO B C 1
ATOM 2330 O O . PRO B 1 135 ? -12.791 9.623 6.746 1.00 24.43 134 PRO B O 1
ATOM 2334 N N . HIS B 1 136 ? -11.899 11.591 7.386 1.00 23.23 135 HIS B N 1
ATOM 2335 C CA . HIS B 1 136 ? -11.701 12.043 6.011 1.00 22.53 135 HIS B CA 1
ATOM 2336 C C . HIS B 1 136 ? -10.477 11.417 5.318 1.00 23.00 135 HIS B C 1
ATOM 2337 O O . HIS B 1 136 ? -10.393 11.412 4.096 1.00 22.01 135 HIS B O 1
ATOM 2344 N N . LEU B 1 137 ? -9.528 10.916 6.093 1.00 24.15 136 LEU B N 1
ATOM 2345 C CA . LEU B 1 137 ? -8.237 10.516 5.517 1.00 25.01 136 LEU B CA 1
ATOM 2346 C C . LEU B 1 137 ? -8.303 9.151 4.822 1.00 25.72 136 LEU B C 1
ATOM 2347 O O . LEU B 1 137 ? -8.784 8.172 5.395 1.00 26.04 136 LEU B O 1
ATOM 2352 N N . ALA B 1 138 ? -7.870 9.122 3.568 1.00 26.71 137 ALA B N 1
ATOM 2353 C CA . ALA B 1 138 ? -7.633 7.866 2.858 1.00 27.10 137 ALA B CA 1
ATOM 2354 C C . ALA B 1 138 ? -6.450 7.146 3.496 1.00 27.59 137 ALA B C 1
ATOM 2355 O O . ALA B 1 138 ? -5.618 7.768 4.160 1.00 27.45 137 ALA B O 1
ATOM 2357 N N . GLN B 1 139 ? -6.363 5.830 3.297 1.00 28.52 138 GLN B N 1
ATOM 2358 C CA . GLN B 1 139 ? -5.178 5.071 3.725 1.00 29.50 138 GLN B CA 1
ATOM 2359 C C . GLN B 1 139 ? -3.912 5.705 3.147 1.00 28.54 138 GLN B C 1
ATOM 2360 O O . GLN B 1 139 ? -3.851 5.990 1.950 1.00 28.89 138 GLN B O 1
ATOM 2366 N N . GLY B 1 140 ? -2.911 5.940 4.000 1.00 28.34 139 GLY B N 1
ATOM 2367 C CA . GLY B 1 140 ? -1.679 6.634 3.606 1.00 27.59 139 GLY B CA 1
ATOM 2368 C C . GLY B 1 140 ? -1.754 8.153 3.683 1.00 27.41 139 GLY B C 1
ATOM 2369 O O . GLY B 1 140 ? -0.746 8.847 3.531 1.00 27.27 139 GLY B O 1
ATOM 2370 N N . GLY B 1 141 ? -2.952 8.683 3.918 1.00 26.77 140 GLY B N 1
ATOM 2371 C CA . GLY B 1 141 ? -3.161 10.136 4.035 1.00 26.31 140 GLY B CA 1
ATOM 2372 C C . GLY B 1 141 ? -2.519 10.736 5.272 1.00 25.34 140 GLY B C 1
ATOM 2373 O O . GLY B 1 141 ? -2.403 10.072 6.313 1.00 25.61 140 GLY B O 1
ATOM 2374 N N . LEU B 1 142 ? -2.094 11.988 5.164 1.00 24.13 141 LEU B N 1
ATOM 2375 C CA . LEU B 1 142 ? -1.449 12.658 6.282 1.00 24.01 141 LEU B CA 1
ATOM 2376 C C . LEU B 1 142 ? -2.281 13.864 6.750 1.00 23.76 141 LEU B C 1
ATOM 2377 O O . LEU B 1 142 ? -3.019 14.465 5.982 1.00 22.37 141 LEU B O 1
ATOM 2390 N N . VAL B 1 144 ? -1.385 17.454 8.778 1.00 25.52 143 VAL B N 1
ATOM 2391 C CA . VAL B 1 144 ? -0.354 18.371 9.284 1.00 25.86 143 VAL B CA 1
ATOM 2392 C C . VAL B 1 144 ? -1.032 19.483 10.070 1.00 25.67 143 VAL B C 1
ATOM 2393 O O . VAL B 1 144 ? -1.976 20.101 9.575 1.00 25.49 143 VAL B O 1
ATOM 2397 N N . SER B 1 145 ? -0.537 19.747 11.277 1.00 25.67 144 SER B N 1
ATOM 2398 C CA . SER B 1 145 ? -1.143 20.748 12.160 1.00 26.38 144 SER B CA 1
ATOM 2399 C C . SER B 1 145 ? -0.095 21.603 12.893 1.00 27.47 144 SER B C 1
ATOM 2400 O O . SER B 1 145 ? 1.011 21.135 13.175 1.00 28.37 144 SER B O 1
ATOM 2403 N N . SER B 1 146 ? -0.473 22.843 13.188 1.00 28.95 145 SER B N 1
ATOM 2404 C CA . SER B 1 146 ? 0.301 23.732 14.061 1.00 29.85 145 SER B CA 1
ATOM 2405 C C . SER B 1 146 ? 0.256 23.286 15.527 1.00 30.84 145 SER B C 1
ATOM 2406 O O . SER B 1 146 ? 1.113 23.686 16.315 1.00 31.40 145 SER B O 1
ATOM 2409 N N . ASP B 1 147 ? -0.747 22.473 15.889 1.00 31.00 146 ASP B N 1
ATOM 2410 C CA . ASP B 1 147 ? -0.941 22.061 17.280 1.00 31.08 146 ASP B CA 1
ATOM 2411 C C . ASP B 1 147 ? -1.102 20.565 17.440 1.00 30.62 146 ASP B C 1
ATOM 2412 O O . ASP B 1 147 ? -1.559 19.883 16.530 1.00 30.28 146 ASP B O 1
ATOM 2417 N N . ARG B 1 148 ? -0.754 20.059 18.624 1.00 30.28 147 ARG B N 1
ATOM 2418 C CA . ARG B 1 148 ? -0.975 18.648 18.933 1.00 30.03 147 ARG B CA 1
ATOM 2419 C C . ARG B 1 148 ? -2.446 18.271 18.740 1.00 28.98 147 ARG B C 1
ATOM 2420 O O . ARG B 1 148 ? -3.341 18.992 19.197 1.00 27.45 147 ARG B O 1
ATOM 2436 N N . TYR B 1 150 ? -5.525 14.902 18.558 1.00 28.04 149 TYR B N 1
ATOM 2437 C CA . TYR B 1 150 ? -6.005 13.842 19.431 1.00 28.73 149 TYR B CA 1
ATOM 2438 C C . TYR B 1 150 ? -6.755 12.824 18.615 1.00 29.16 149 TYR B C 1
ATOM 2439 O O . TYR B 1 150 ? -7.978 12.789 18.633 1.00 29.32 149 TYR B O 1
ATOM 2448 N N . PHE B 1 151 ? -6.021 11.987 17.899 1.00 29.91 150 PHE B N 1
ATOM 2449 C CA . PHE B 1 151 ? -6.635 11.023 17.007 1.00 31.39 150 PHE B CA 1
ATOM 2450 C C . PHE B 1 151 ? -6.748 9.644 17.671 1.00 33.52 150 PHE B C 1
ATOM 2451 O O . PHE B 1 151 ? -6.014 9.324 18.613 1.00 33.94 150 PHE B O 1
ATOM 2459 N N . GLU B 1 152 ? -7.678 8.844 17.168 1.00 35.49 151 GLU B N 1
ATOM 2460 C CA . GLU B 1 152 ? -7.886 7.492 17.667 1.00 37.63 151 GLU B CA 1
ATOM 2461 C C . GLU B 1 152 ? -6.910 6.519 17.038 1.00 37.74 151 GLU B C 1
ATOM 2462 O O . GLU B 1 152 ? -6.286 5.730 17.748 1.00 38.28 151 GLU B O 1
ATOM 2468 N N . GLY B 1 153 ? -6.779 6.580 15.715 1.00 37.99 152 GLY B N 1
ATOM 2469 C CA . GLY B 1 153 ? -5.983 5.614 14.975 1.00 38.34 152 GLY B CA 1
ATOM 2470 C C . GLY B 1 153 ? -4.989 6.169 13.973 1.00 38.45 152 GLY B C 1
ATOM 2471 O O . GLY B 1 153 ? -4.558 5.437 13.091 1.00 39.48 152 GLY B O 1
ATOM 2472 N N . LEU B 1 154 ? -4.628 7.448 14.079 1.00 38.44 153 LEU B N 1
ATOM 2473 C CA . LEU B 1 154 ? -3.576 8.022 13.230 1.00 38.00 153 LEU B CA 1
ATOM 2474 C C . LEU B 1 154 ? -2.253 8.010 13.996 1.00 38.01 153 LEU B C 1
ATOM 2475 O O . LEU B 1 154 ? -2.217 8.336 15.172 1.00 37.98 153 LEU B O 1
ATOM 2480 N N . GLU B 1 155 ? -1.167 7.642 13.324 1.00 37.79 154 GLU B N 1
ATOM 2481 C CA . GLU B 1 155 ? 0.146 7.588 13.962 1.00 37.68 154 GLU B CA 1
ATOM 2482 C C . GLU B 1 155 ? 0.902 8.882 13.735 1.00 36.77 154 GLU B C 1
ATOM 2483 O O . GLU B 1 155 ? 0.852 9.454 12.650 1.00 37.46 154 GLU B O 1
ATOM 2489 N N . GLU B 1 156 ? 1.603 9.346 14.762 1.00 35.51 155 GLU B N 1
ATOM 2490 C CA . GLU B 1 156 ? 2.409 10.541 14.653 1.00 35.01 155 GLU B CA 1
ATOM 2491 C C . GLU B 1 156 ? 3.737 10.188 13.974 1.00 34.63 155 GLU B C 1
ATOM 2492 O O . GLU B 1 156 ? 4.377 9.221 14.347 1.00 34.65 155 GLU B O 1
ATOM 2498 N N . LEU B 1 157 ? 4.128 10.983 12.982 1.00 34.05 156 LEU B N 1
ATOM 2499 C CA . LEU B 1 157 ? 5.370 10.790 12.256 1.00 33.27 156 LEU B CA 1
ATOM 2500 C C . LEU B 1 157 ? 6.449 11.714 12.796 1.00 32.91 156 LEU B C 1
ATOM 2501 O O . LEU B 1 157 ? 6.138 12.727 13.402 1.00 32.90 156 LEU B O 1
ATOM 2506 N N . PRO B 1 158 ? 7.738 11.369 12.568 1.00 32.07 157 PRO B N 1
ATOM 2507 C CA . PRO B 1 158 ? 8.842 12.263 12.912 1.00 31.74 157 PRO B CA 1
ATOM 2508 C C . PRO B 1 158 ? 8.776 13.524 12.104 1.00 31.37 157 PRO B C 1
ATOM 2509 O O . PRO B 1 158 ? 8.222 13.512 11.016 1.00 31.19 157 PRO B O 1
ATOM 2513 N N . LEU B 1 159 ? 9.314 14.613 12.633 1.00 31.86 158 LEU B N 1
ATOM 2514 C CA . LEU B 1 159 ? 9.346 15.861 11.899 1.00 32.08 158 LEU B CA 1
ATOM 2515 C C . LEU B 1 159 ? 10.457 15.790 10.877 1.00 32.56 158 LEU B C 1
ATOM 2516 O O . LEU B 1 159 ? 11.481 15.145 11.112 1.00 32.30 158 LEU B O 1
ATOM 2521 N N . PRO B 1 160 ? 10.272 16.476 9.746 1.00 33.41 159 PRO B N 1
ATOM 2522 C CA . PRO B 1 160 ? 11.323 16.592 8.754 1.00 33.79 159 PRO B CA 1
ATOM 2523 C C . PRO B 1 160 ? 12.372 17.598 9.129 1.00 34.42 159 PRO B C 1
ATOM 2524 O O . PRO B 1 160 ? 12.129 18.439 10.009 1.00 33.92 159 PRO B O 1
ATOM 2528 N N . PRO B 1 161 ? 13.531 17.555 8.433 1.00 34.68 160 PRO B N 1
ATOM 2529 C CA . PRO B 1 161 ? 14.563 18.556 8.638 1.00 35.21 160 PRO B CA 1
ATOM 2530 C C . PRO B 1 161 ? 13.985 19.923 8.425 1.00 35.15 160 PRO B C 1
ATOM 2531 O O . PRO B 1 161 ? 13.176 20.089 7.533 1.00 35.78 160 PRO B O 1
ATOM 2535 N N . GLY B 1 162 ? 14.384 20.882 9.249 1.00 35.17 161 GLY B N 1
ATOM 2536 C CA . GLY B 1 162 ? 13.894 22.255 9.134 1.00 35.43 161 GLY B CA 1
ATOM 2537 C C . GLY B 1 162 ? 12.724 22.617 10.057 1.00 34.69 161 GLY B C 1
ATOM 2538 O O . GLY B 1 162 ? 12.580 23.775 10.440 1.00 36.14 161 GLY B O 1
ATOM 2539 N N . ALA B 1 163 ? 11.906 21.642 10.427 1.00 33.69 162 ALA B N 1
ATOM 2540 C CA . ALA B 1 163 ? 10.746 21.895 11.304 1.00 32.93 162 ALA B CA 1
ATOM 2541 C C . ALA B 1 163 ? 11.202 22.014 12.762 1.00 32.63 162 ALA B C 1
ATOM 2542 O O . ALA B 1 163 ? 12.044 21.233 13.199 1.00 32.28 162 ALA B O 1
ATOM 2544 N N . VAL B 1 164 ? 10.665 23.003 13.495 1.00 32.14 163 VAL B N 1
ATOM 2545 C CA . VAL B 1 164 ? 10.971 23.192 14.919 1.00 31.87 163 VAL B CA 1
ATOM 2546 C C . VAL B 1 164 ? 10.036 22.317 15.753 1.00 32.26 163 VAL B C 1
ATOM 2547 O O . VAL B 1 164 ? 8.818 22.464 15.683 1.00 32.31 163 VAL B O 1
ATOM 2551 N N . VAL B 1 165 ? 10.596 21.414 16.553 1.00 32.34 164 VAL B N 1
ATOM 2552 C CA . VAL B 1 165 ? 9.768 20.521 17.368 1.00 32.51 164 VAL B CA 1
ATOM 2553 C C . VAL B 1 165 ? 8.809 21.338 18.216 1.00 32.03 164 VAL B C 1
ATOM 2554 O O . VAL B 1 165 ? 9.187 22.365 18.760 1.00 31.83 164 VAL B O 1
ATOM 2558 N N . GLY B 1 166 ? 7.554 20.901 18.277 1.00 32.23 165 GLY B N 1
ATOM 2559 C CA . GLY B 1 166 ? 6.526 21.582 19.047 1.00 32.19 165 GLY B CA 1
ATOM 2560 C C . GLY B 1 166 ? 5.809 22.682 18.288 1.00 32.66 165 GLY B C 1
ATOM 2561 O O . GLY B 1 166 ? 4.767 23.125 18.727 1.00 32.01 165 GLY B O 1
ATOM 2562 N N . ARG B 1 167 ? 6.352 23.135 17.150 1.00 32.86 166 ARG B N 1
ATOM 2563 C CA . ARG B 1 167 ? 5.735 24.255 16.421 1.00 33.32 166 ARG B CA 1
ATOM 2564 C C . ARG B 1 167 ? 4.844 23.790 15.259 1.00 33.25 166 ARG B C 1
ATOM 2565 O O . ARG B 1 167 ? 4.089 24.606 14.693 1.00 34.23 166 ARG B O 1
ATOM 2573 N N . CYS B 1 168 ? 4.951 22.509 14.910 1.00 32.33 167 CYS B N 1
ATOM 2574 C CA . CYS B 1 168 ? 4.147 21.890 13.866 1.00 32.49 167 CYS B CA 1
ATOM 2575 C C . CYS B 1 168 ? 4.142 20.359 14.113 1.00 31.33 167 CYS B C 1
ATOM 2576 O O . CYS B 1 168 ? 5.055 19.868 14.746 1.00 31.85 167 CYS B O 1
ATOM 2579 N N . PHE B 1 169 ? 3.108 19.627 13.653 1.00 30.70 168 PHE B N 1
ATOM 2580 C CA . PHE B 1 169 ? 2.912 18.177 13.937 1.00 29.58 168 PHE B CA 1
ATOM 2581 C C . PHE B 1 169 ? 2.370 17.437 12.717 1.00 29.97 168 PHE B C 1
ATOM 2582 O O . PHE B 1 169 ? 1.567 17.995 11.948 1.00 28.36 168 PHE B O 1
ATOM 2590 N N . ILE B 1 170 ? 2.763 16.169 12.567 1.00 29.79 169 ILE B N 1
ATOM 2591 C CA . ILE B 1 170 ? 2.364 15.366 11.412 1.00 29.80 169 ILE B CA 1
ATOM 2592 C C . ILE B 1 170 ? 1.830 14.013 11.834 1.00 29.66 169 ILE B C 1
ATOM 2593 O O . ILE B 1 170 ? 2.464 13.302 12.624 1.00 31.30 169 ILE B O 1
ATOM 2598 N N . TYR B 1 171 ? 0.673 13.640 11.287 1.00 29.19 170 TYR B N 1
ATOM 2599 C CA . TYR B 1 171 ? 0.031 12.369 11.608 1.00 28.96 170 TYR B CA 1
ATOM 2600 C C . TYR B 1 171 ? -0.338 11.636 10.330 1.00 29.66 170 TYR B C 1
ATOM 2601 O O . TYR B 1 171 ? -0.512 12.266 9.279 1.00 28.62 170 TYR B O 1
ATOM 2610 N N . ARG B 1 172 ? -0.459 10.315 10.438 1.00 30.84 171 ARG B N 1
ATOM 2611 C CA . ARG B 1 172 ? -0.693 9.434 9.283 1.00 32.24 171 ARG B CA 1
ATOM 2612 C C . ARG B 1 172 ? -1.714 8.343 9.529 1.00 32.17 171 ARG B C 1
ATOM 2613 O O . ARG B 1 172 ? -1.721 7.699 10.577 1.00 32.27 171 ARG B O 1
ATOM 2621 N N . ARG B 1 173 ? -2.542 8.085 8.527 1.00 32.62 172 ARG B N 1
ATOM 2622 C CA . ARG B 1 173 ? -3.448 6.950 8.590 1.00 33.19 172 ARG B CA 1
ATOM 2623 C C . ARG B 1 173 ? -2.764 5.672 8.069 1.00 33.46 172 ARG B C 1
ATOM 2624 O O . ARG B 1 173 ? -2.502 5.566 6.869 1.00 34.20 172 ARG B O 1
#